Protein AF-F6HSE7-F1 (afdb_monomer_lite)

Foldseek 3Di:
DDDDDDDDDDDDDDDDDPDVVLVVLLVCLVVQLVVLLVQLPDPDPVSVLVSLVSLLVSLVSNQLSCLVVLVVLLVSLVVSLPDPPPPDLSNLLSSLSNLLSVLRRCFQVLAAPDPNVVSSVVSLVSLCVVVDPSSLVSNLSSLQSCVVRHVNNDDLQVLCVSLVVQCVDPDPVSNVSSVVSLVSSCVVPVVVSVVRCPVVVVVVVVVVVD

Sequence (210 aa):
MESPKGLSIEGSLVIGKCDPRGMALSTLVPATVSSISSLAKSAISSLKIWSLHGLLLTIEAAGLSYVSHVQATLGLAMDILLSEENVWIDLQQGVGRLINAIVAVLGPELAPGSIFFSRCKSVIAEISSWQETSTLLESVRFTQQLVLFAPQAVSVHSHVQTLLPTLSSRQPTLRHRAVSTIRHLIEKDPIRAAFFLGPVLDRITGRLDG

Secondary structure (DSSP, 8-state):
-------------------HHHHHHHHHHHHHHHHHHHHTTSS-HHHHHHHHHHHHHHHHHHGGGGGGGHHHHHHHHHHHHHSTTTT-HHHHHHHHHHHHHHHHHHGGG--TT-HHHHHHHHHHHHHHHT--HHHHHHHHHHHHHHHHH-GGG--HHHHHHHHHHHHT-S-HHHHHHHHHHHHHHHHH-HHHHHHHHHHHHHHHHTTT--

InterPro domains:
  IPR016024 Armadillo-type fold [SSF48371] (28-195)
  IPR044218 Protein SWEETIE [PTHR46975] (22-191)

Radius of gyration: 21.77 Å; chains: 1; bounding box: 83×32×64 Å

Structure (mmCIF, N/CA/C/O backbone):
data_AF-F6HSE7-F1
#
_entry.id   AF-F6HSE7-F1
#
loop_
_atom_site.group_PDB
_atom_site.id
_atom_site.type_symbol
_atom_site.label_atom_id
_atom_site.label_alt_id
_atom_site.label_comp_id
_atom_site.label_asym_id
_atom_site.label_entity_id
_atom_site.label_seq_id
_atom_site.pdbx_PDB_ins_code
_atom_site.Cartn_x
_atom_site.Cartn_y
_atom_site.Cartn_z
_atom_site.occupancy
_atom_site.B_iso_or_equiv
_atom_site.auth_seq_id
_atom_site.auth_comp_id
_atom_site.auth_asym_id
_atom_site.auth_atom_id
_atom_site.pdbx_PDB_model_num
ATOM 1 N N . MET A 1 1 ? -63.758 -13.220 -23.723 1.00 34.03 1 MET A N 1
ATOM 2 C CA . MET A 1 1 ? -63.029 -14.506 -23.742 1.00 34.03 1 MET A CA 1
ATOM 3 C C . MET A 1 1 ? -61.803 -14.269 -24.596 1.00 34.03 1 MET A C 1
ATOM 5 O O . MET A 1 1 ? -61.979 -13.840 -25.719 1.00 34.03 1 MET A O 1
ATOM 9 N N . GLU A 1 2 ? -60.567 -14.375 -24.142 1.00 33.03 2 GLU A N 1
ATOM 10 C CA . GLU A 1 2 ? -60.006 -14.960 -22.929 1.00 33.03 2 GLU A CA 1
ATOM 11 C C . GLU A 1 2 ? -58.576 -14.395 -22.829 1.00 33.03 2 GLU A C 1
ATOM 13 O O . GLU A 1 2 ? -57.873 -14.328 -23.836 1.00 33.03 2 GLU A O 1
ATOM 18 N N . SER A 1 3 ? -58.151 -13.948 -21.645 1.00 38.84 3 SER A N 1
ATOM 19 C CA . SER A 1 3 ? -56.719 -13.851 -21.333 1.00 38.84 3 SER A CA 1
ATOM 20 C C . SER A 1 3 ? -56.136 -15.262 -21.235 1.00 38.84 3 SER A C 1
ATOM 22 O O . SER A 1 3 ? -56.864 -16.191 -20.888 1.00 38.84 3 SER A O 1
ATOM 24 N N . PRO A 1 4 ? -54.810 -15.415 -21.365 1.00 43.81 4 PRO A N 1
ATOM 25 C CA . PRO A 1 4 ? -54.100 -15.750 -20.130 1.00 43.81 4 PRO A CA 1
ATOM 26 C C . PRO A 1 4 ? -52.703 -15.117 -19.974 1.00 43.81 4 PRO A C 1
ATOM 28 O O . PRO A 1 4 ? -51.910 -15.069 -20.903 1.00 43.81 4 PRO A O 1
ATOM 31 N N . LYS A 1 5 ? -52.450 -14.687 -18.725 1.00 32.28 5 LYS A N 1
ATOM 32 C CA . LYS A 1 5 ? -51.298 -15.001 -17.847 1.00 32.28 5 LYS A CA 1
ATOM 33 C C . LYS A 1 5 ? -49.904 -14.852 -18.492 1.00 32.28 5 LYS A C 1
ATOM 35 O O . LYS A 1 5 ? -49.513 -15.641 -19.332 1.00 32.28 5 LYS A O 1
ATOM 40 N N . GLY A 1 6 ? -49.079 -13.878 -18.116 1.00 36.47 6 GLY A N 1
ATOM 41 C CA . GLY A 1 6 ? -48.604 -13.678 -16.748 1.00 36.47 6 GLY A CA 1
ATOM 42 C C . GLY A 1 6 ? -47.556 -14.736 -16.393 1.00 36.47 6 GLY A C 1
ATOM 43 O O . GLY A 1 6 ? -47.910 -15.757 -15.815 1.00 36.47 6 GLY A O 1
ATOM 44 N N . LEU A 1 7 ? -46.284 -14.481 -16.720 1.00 30.73 7 LEU A N 1
ATOM 45 C CA . LEU A 1 7 ? -45.153 -15.124 -16.054 1.00 30.73 7 LEU A CA 1
ATOM 46 C C . LEU A 1 7 ? -43.988 -14.134 -15.953 1.00 30.73 7 LEU A C 1
ATOM 48 O O . LEU A 1 7 ? -43.284 -13.855 -16.919 1.00 30.73 7 LEU A O 1
ATOM 52 N N . SER A 1 8 ? -43.857 -13.573 -14.755 1.00 32.19 8 SER A N 1
ATOM 53 C CA . SER A 1 8 ? -42.665 -12.880 -14.289 1.00 32.19 8 SER A CA 1
ATOM 54 C C . SER A 1 8 ? -41.605 -13.931 -13.962 1.00 32.19 8 SER A C 1
ATOM 56 O O . SER A 1 8 ? -41.911 -14.903 -13.269 1.00 32.19 8 SER A O 1
ATOM 58 N N . ILE A 1 9 ? -40.379 -13.730 -14.436 1.00 40.03 9 ILE A N 1
ATOM 59 C CA . ILE A 1 9 ? -39.182 -14.385 -13.903 1.00 40.03 9 ILE A CA 1
ATOM 60 C C . ILE A 1 9 ? -38.097 -13.317 -13.757 1.00 40.03 9 ILE A C 1
ATOM 62 O O . ILE A 1 9 ? -37.510 -12.851 -14.729 1.00 40.03 9 ILE A O 1
ATOM 66 N N . GLU A 1 10 ? -37.906 -12.904 -12.505 1.00 36.53 10 GLU A N 1
ATOM 67 C CA . GLU A 1 10 ? -36.695 -12.286 -11.968 1.00 36.53 10 GLU A CA 1
ATOM 68 C C . GLU A 1 10 ? -35.472 -13.188 -12.201 1.00 36.53 10 GLU A C 1
ATOM 70 O O . GLU A 1 10 ? -35.589 -14.411 -12.122 1.00 36.53 10 GLU A O 1
ATOM 75 N N . GLY A 1 11 ? -34.284 -12.588 -12.360 1.00 30.05 11 GLY A N 1
ATOM 76 C CA . GLY A 1 11 ? -33.032 -13.267 -12.006 1.00 30.05 11 GLY A CA 1
ATOM 77 C C . GLY A 1 11 ? -31.817 -13.012 -12.902 1.00 30.05 11 GLY A C 1
ATOM 78 O O . GLY A 1 11 ? -31.575 -13.759 -13.838 1.00 30.05 11 GLY A O 1
ATOM 79 N N . SER A 1 12 ? -30.991 -12.056 -12.465 1.00 28.94 12 SER A N 1
ATOM 80 C CA . SER A 1 12 ? -29.517 -12.118 -12.433 1.00 28.94 12 SER A CA 1
ATOM 81 C C . SER A 1 12 ? -28.660 -12.027 -13.707 1.00 28.94 12 SER A C 1
ATOM 83 O O . SER A 1 12 ? -28.713 -12.876 -14.586 1.00 28.94 12 SER A O 1
ATOM 85 N N . LEU A 1 13 ? -27.675 -11.115 -13.592 1.00 32.78 13 LEU A N 1
ATOM 86 C CA . LEU A 1 13 ? -26.321 -11.161 -14.174 1.00 32.78 13 LEU A CA 1
ATOM 87 C C . LEU A 1 13 ? -26.295 -10.902 -15.698 1.00 32.78 13 LEU A C 1
ATOM 89 O O . LEU A 1 13 ? -27.033 -11.493 -16.464 1.00 32.78 13 LEU A O 1
ATOM 93 N N . VAL A 1 14 ? -25.497 -9.980 -16.235 1.00 36.34 14 VAL A N 1
ATOM 94 C CA . VAL A 1 14 ? -24.083 -10.211 -16.553 1.00 36.34 14 VAL A CA 1
ATOM 95 C C . VAL A 1 14 ? -23.518 -8.906 -17.166 1.00 36.34 14 VAL A C 1
ATOM 97 O O . VAL A 1 14 ? -23.985 -8.443 -18.199 1.00 36.34 14 VAL A O 1
ATOM 100 N N . ILE A 1 15 ? -22.472 -8.392 -16.509 1.00 40.66 15 ILE A N 1
ATOM 101 C CA . ILE A 1 15 ? -21.261 -7.743 -17.049 1.00 40.66 15 ILE A CA 1
ATOM 102 C C . ILE A 1 15 ? -21.355 -6.311 -17.595 1.00 40.66 15 ILE A C 1
ATOM 104 O O . ILE A 1 15 ? -22.112 -5.954 -18.493 1.00 40.66 15 ILE A O 1
ATOM 108 N N . GLY A 1 16 ? -20.473 -5.496 -17.012 1.00 39.41 16 GLY A N 1
ATOM 109 C CA . GLY A 1 16 ? -20.285 -4.090 -17.288 1.00 39.41 16 GLY A CA 1
ATOM 110 C C . GLY A 1 16 ? -20.001 -3.795 -18.753 1.00 39.41 16 GLY A C 1
ATOM 111 O O . GLY A 1 16 ? -19.329 -4.527 -19.476 1.00 39.41 16 GLY A O 1
ATOM 112 N N . LYS A 1 17 ? -20.525 -2.648 -19.157 1.00 40.12 17 LYS A N 1
ATOM 113 C CA . LYS A 1 17 ? -20.287 -2.008 -20.439 1.00 40.12 17 LYS A CA 1
ATOM 114 C C . LYS A 1 17 ? -18.790 -1.684 -20.536 1.00 40.12 17 LYS A C 1
ATOM 116 O O . LYS A 1 17 ? -18.348 -0.658 -20.028 1.00 40.12 17 LYS A O 1
ATOM 121 N N . CYS A 1 18 ? -17.999 -2.583 -21.126 1.00 48.34 18 CYS A N 1
ATOM 122 C CA . CYS A 1 18 ? -16.620 -2.295 -21.511 1.00 48.34 18 CYS A CA 1
ATOM 123 C C . CYS A 1 18 ? -16.648 -1.192 -22.571 1.00 48.34 18 CYS A C 1
ATOM 125 O O . CYS A 1 18 ? -16.961 -1.433 -23.735 1.00 48.34 18 CYS A O 1
ATOM 127 N N . ASP A 1 19 ? -16.348 0.028 -22.143 1.00 46.53 19 ASP A N 1
ATOM 128 C CA . ASP A 1 19 ? -16.065 1.149 -23.028 1.00 46.53 19 ASP A CA 1
ATOM 129 C C . ASP A 1 19 ? -14.858 0.765 -23.921 1.00 46.53 19 ASP A C 1
ATOM 131 O O . ASP A 1 19 ? -13.838 0.317 -23.381 1.00 46.53 19 ASP A O 1
ATOM 135 N N . PRO A 1 20 ? -14.914 0.896 -25.263 1.00 49.47 20 PRO A N 1
ATOM 136 C CA . PRO A 1 20 ? -13.808 0.535 -26.162 1.00 49.47 20 PRO A CA 1
ATOM 137 C C . PRO A 1 20 ? -12.473 1.208 -25.802 1.00 49.47 20 PRO A C 1
ATOM 139 O O . PRO A 1 20 ? -11.400 0.658 -26.055 1.00 49.47 20 PRO A O 1
ATOM 142 N N . ARG A 1 21 ? -12.526 2.369 -25.134 1.00 47.31 21 ARG A N 1
ATOM 143 C CA . ARG A 1 21 ? -11.353 3.055 -24.569 1.00 47.31 21 ARG A CA 1
ATOM 144 C C . ARG A 1 21 ? -10.678 2.287 -23.429 1.00 47.31 21 ARG A C 1
ATOM 146 O O . ARG A 1 21 ? -9.456 2.335 -23.329 1.00 47.31 21 ARG A O 1
ATOM 153 N N . GLY A 1 22 ? -11.436 1.572 -22.597 1.00 50.75 22 GLY A N 1
ATOM 154 C CA . GLY A 1 22 ? -10.897 0.756 -21.502 1.00 50.75 22 GLY A CA 1
ATOM 155 C C . GLY A 1 22 ? -10.148 -0.482 -22.002 1.00 50.75 22 GLY A C 1
ATOM 156 O O . GLY A 1 22 ? -9.107 -0.833 -21.455 1.00 50.75 22 GLY A O 1
ATOM 157 N N . MET A 1 23 ? -10.628 -1.082 -23.097 1.00 54.38 23 MET A N 1
ATOM 158 C CA . MET A 1 23 ? -9.962 -2.202 -23.780 1.00 54.38 23 MET A CA 1
ATOM 159 C C . MET A 1 23 ? -8.673 -1.765 -24.492 1.00 54.38 23 MET A C 1
ATOM 161 O O . MET A 1 23 ? -7.692 -2.497 -24.495 1.00 54.38 23 MET A O 1
ATOM 165 N N . ALA A 1 24 ? -8.644 -0.565 -25.083 1.00 53.41 24 ALA A N 1
ATOM 166 C CA . ALA A 1 24 ? -7.433 -0.043 -25.716 1.00 53.41 24 ALA A CA 1
ATOM 167 C C . ALA A 1 24 ? -6.361 0.334 -24.676 1.00 53.41 24 ALA A C 1
ATOM 169 O O . ALA A 1 24 ? -5.187 0.016 -24.855 1.00 53.41 24 ALA A O 1
ATOM 170 N N . LEU A 1 25 ? -6.756 0.955 -23.558 1.00 54.75 25 LEU A N 1
ATOM 171 C CA . LEU A 1 25 ? -5.826 1.346 -22.493 1.00 54.75 25 LEU A CA 1
ATOM 172 C C . LEU A 1 25 ? -5.244 0.143 -21.741 1.00 54.75 25 LEU A C 1
ATOM 174 O O . LEU A 1 25 ? -4.069 0.184 -21.384 1.00 54.75 25 LEU A O 1
ATOM 178 N N . SER A 1 26 ? -6.005 -0.942 -21.556 1.00 64.12 26 SER A N 1
ATOM 179 C CA . SER A 1 26 ? -5.502 -2.154 -20.891 1.00 64.12 26 SER A CA 1
ATOM 180 C C . SER A 1 26 ? -4.343 -2.811 -21.651 1.00 64.12 26 SER A C 1
ATOM 182 O O . SER A 1 26 ? -3.430 -3.335 -21.017 1.00 64.12 26 SER A O 1
ATOM 184 N N . THR A 1 27 ? -4.305 -2.710 -22.988 1.00 74.81 27 THR A N 1
ATOM 185 C CA . THR A 1 27 ? -3.179 -3.226 -23.795 1.00 74.81 27 THR A CA 1
ATOM 186 C C . THR A 1 27 ? -1.866 -2.478 -23.566 1.00 74.81 27 THR A C 1
ATOM 188 O O . THR A 1 27 ? -0.795 -3.053 -23.757 1.00 74.81 27 THR A O 1
ATOM 191 N N . LEU A 1 28 ? -1.928 -1.219 -23.120 1.00 82.50 28 LEU A N 1
ATOM 192 C CA . LEU A 1 28 ? -0.744 -0.409 -22.836 1.00 82.50 28 LEU A CA 1
ATOM 193 C C . LEU A 1 28 ? -0.217 -0.631 -21.410 1.00 82.50 28 LEU A C 1
ATOM 195 O O . LEU A 1 28 ? 0.973 -0.431 -21.165 1.00 82.50 28 LEU A O 1
ATOM 199 N N . VAL A 1 29 ? -1.070 -1.101 -20.490 1.00 86.69 29 VAL A N 1
ATOM 200 C CA . VAL A 1 29 ? -0.723 -1.311 -19.073 1.00 86.69 29 VAL A CA 1
ATOM 201 C C . VAL A 1 29 ? 0.559 -2.137 -18.902 1.00 86.69 29 VAL A C 1
ATOM 203 O O . VAL A 1 29 ? 1.437 -1.661 -18.184 1.00 86.69 29 VAL A O 1
ATOM 206 N N . PRO A 1 30 ? 0.772 -3.287 -19.576 1.00 89.31 30 PRO A N 1
ATOM 207 C CA . PRO A 1 30 ? 2.001 -4.062 -19.402 1.00 89.31 30 PRO A CA 1
ATOM 208 C C . PRO A 1 30 ? 3.272 -3.292 -19.774 1.00 89.31 30 PRO A C 1
ATOM 210 O O . PRO A 1 30 ? 4.263 -3.344 -19.043 1.00 89.31 30 PRO A O 1
ATOM 213 N N . ALA A 1 31 ? 3.243 -2.553 -20.888 1.00 88.75 31 ALA A N 1
ATOM 214 C CA . ALA A 1 31 ? 4.384 -1.766 -21.347 1.00 88.75 31 ALA A CA 1
ATOM 215 C C . ALA A 1 31 ? 4.662 -0.597 -20.393 1.00 88.75 31 ALA A C 1
ATOM 217 O O . ALA A 1 31 ? 5.799 -0.413 -19.957 1.00 88.75 31 ALA A O 1
ATOM 218 N N . THR A 1 32 ? 3.618 0.139 -19.998 1.00 91.25 32 THR A N 1
ATOM 219 C CA . THR A 1 32 ? 3.722 1.241 -19.034 1.00 91.25 32 THR A CA 1
ATOM 220 C C . THR A 1 32 ? 4.253 0.761 -17.687 1.00 91.25 32 THR A C 1
ATOM 222 O O . THR A 1 32 ? 5.197 1.349 -17.162 1.00 91.25 32 THR A O 1
ATOM 225 N N . VAL A 1 33 ? 3.709 -0.333 -17.146 1.00 93.25 33 VAL A N 1
ATOM 226 C CA . VAL A 1 33 ? 4.174 -0.917 -15.881 1.00 93.25 33 VAL A CA 1
ATOM 227 C C . VAL A 1 33 ? 5.639 -1.318 -15.991 1.00 93.25 33 VAL A C 1
ATOM 229 O O . VAL A 1 33 ? 6.430 -0.912 -15.147 1.00 93.25 33 VAL A O 1
ATOM 232 N N . SER A 1 34 ? 6.032 -2.032 -17.048 1.00 93.12 34 SER A N 1
ATOM 233 C CA . SER A 1 34 ? 7.424 -2.454 -17.238 1.00 93.12 34 SER A CA 1
ATOM 234 C C . SER A 1 34 ? 8.393 -1.268 -17.285 1.00 93.12 34 SER A C 1
ATOM 236 O O . SER A 1 34 ? 9.411 -1.271 -16.589 1.00 93.12 34 SER A O 1
ATOM 238 N N . SER A 1 35 ? 8.085 -0.237 -18.078 1.00 92.88 35 SER A N 1
ATOM 239 C CA . SER A 1 35 ? 8.941 0.945 -18.203 1.00 92.88 35 SER A CA 1
ATOM 240 C C . SER A 1 35 ? 9.048 1.714 -16.887 1.00 92.88 35 SER A C 1
ATOM 242 O O . SER A 1 35 ? 10.158 2.023 -16.452 1.00 92.88 35 SER A O 1
ATOM 244 N N . ILE A 1 36 ? 7.926 1.984 -16.213 1.00 94.50 36 ILE A N 1
ATOM 245 C CA . ILE A 1 36 ? 7.945 2.756 -14.964 1.00 94.50 36 ILE A CA 1
ATOM 246 C C . ILE A 1 36 ? 8.577 1.945 -13.821 1.00 94.50 36 ILE A C 1
ATOM 248 O O . ILE A 1 36 ? 9.365 2.491 -13.050 1.00 94.50 36 ILE A O 1
ATOM 252 N N . SER A 1 37 ? 8.329 0.634 -13.733 1.00 94.25 37 SER A N 1
ATOM 253 C CA . SER A 1 37 ? 9.003 -0.237 -12.759 1.00 94.25 37 SER A CA 1
ATOM 254 C C . SER A 1 37 ? 10.518 -0.286 -12.970 1.00 94.25 37 SER A C 1
ATOM 256 O O . SER A 1 37 ? 11.257 -0.372 -11.993 1.00 94.25 37 SER A O 1
ATOM 258 N N . SER A 1 38 ? 11.001 -0.194 -14.213 1.00 94.50 38 SER A N 1
ATOM 259 C CA . SER A 1 38 ? 12.438 -0.067 -14.481 1.00 94.50 38 SER A CA 1
ATOM 260 C C . SER A 1 38 ? 12.998 1.261 -13.967 1.00 94.50 38 SER A C 1
ATOM 262 O O . SER A 1 38 ? 14.070 1.278 -13.366 1.00 94.50 38 SER A O 1
ATOM 264 N N . LEU A 1 39 ? 12.280 2.371 -14.167 1.00 93.00 39 LEU A N 1
ATOM 265 C CA . LEU A 1 39 ? 12.694 3.689 -13.669 1.00 93.00 39 LEU A CA 1
ATOM 266 C C . LEU A 1 39 ? 12.696 3.747 -12.133 1.00 93.00 39 LEU A C 1
ATOM 268 O O . LEU A 1 39 ? 13.587 4.357 -11.541 1.00 93.00 39 LEU A O 1
ATOM 272 N N . ALA A 1 40 ? 11.769 3.040 -11.483 1.00 92.12 40 ALA A N 1
ATOM 273 C CA . ALA A 1 40 ? 11.691 2.937 -10.026 1.00 92.12 40 ALA A CA 1
ATOM 274 C C . ALA A 1 40 ? 12.900 2.225 -9.382 1.00 92.12 40 ALA A C 1
ATOM 276 O O . ALA A 1 40 ? 13.116 2.365 -8.181 1.00 92.12 40 ALA A O 1
ATOM 277 N N . LYS A 1 41 ? 13.706 1.497 -10.169 1.00 91.81 41 LYS A N 1
ATOM 278 C CA . LYS A 1 41 ? 14.955 0.850 -9.725 1.00 91.81 41 LYS A CA 1
ATOM 279 C C . LYS A 1 41 ? 16.200 1.732 -9.890 1.00 91.81 41 LYS A C 1
ATOM 281 O O . LYS A 1 41 ? 17.295 1.299 -9.549 1.00 91.81 41 LYS A O 1
ATOM 286 N N . SER A 1 42 ? 16.062 2.945 -10.428 1.00 90.44 42 SER A N 1
ATOM 287 C CA . SER A 1 42 ? 17.182 3.881 -10.603 1.00 90.44 42 SER A CA 1
ATOM 288 C C . SER A 1 42 ? 17.752 4.339 -9.262 1.00 90.44 42 SER A C 1
ATOM 290 O O . SER A 1 42 ? 16.973 4.626 -8.372 1.00 90.44 42 SER A O 1
ATOM 292 N N . ALA A 1 43 ? 19.069 4.531 -9.133 1.00 86.88 43 ALA A N 1
ATOM 293 C CA . ALA A 1 43 ? 19.705 5.108 -7.934 1.00 86.88 43 ALA A CA 1
ATOM 294 C C . ALA A 1 43 ? 19.346 6.593 -7.680 1.00 86.88 43 ALA A C 1
ATOM 296 O O . ALA A 1 43 ? 19.701 7.177 -6.662 1.00 86.88 43 ALA A O 1
ATOM 297 N N . ILE A 1 44 ? 18.644 7.247 -8.612 1.00 88.31 44 ILE A N 1
ATOM 298 C CA . ILE A 1 44 ? 18.244 8.651 -8.472 1.00 88.31 44 ILE A CA 1
ATOM 299 C C . ILE A 1 44 ? 16.923 8.724 -7.695 1.00 88.31 44 ILE A C 1
ATOM 301 O O . ILE A 1 44 ? 15.859 8.455 -8.259 1.00 88.31 44 ILE A O 1
ATOM 305 N N . SER A 1 45 ? 16.966 9.161 -6.432 1.00 85.00 45 SER A N 1
ATOM 306 C CA . SER A 1 45 ? 15.791 9.241 -5.542 1.00 85.00 45 SER A CA 1
ATOM 307 C C . SER A 1 45 ? 14.597 9.973 -6.161 1.00 85.00 45 SER A C 1
ATOM 309 O O . SER A 1 45 ? 13.476 9.470 -6.120 1.00 85.00 45 SER A O 1
ATOM 311 N N . SER A 1 46 ? 14.822 11.124 -6.803 1.00 87.50 46 SER A N 1
ATOM 312 C CA . SER A 1 46 ? 13.753 11.884 -7.466 1.00 87.50 46 SER A CA 1
ATOM 313 C C . SER A 1 46 ? 13.071 11.072 -8.569 1.00 87.50 46 SER A C 1
ATOM 315 O O . SER A 1 46 ? 11.850 11.109 -8.699 1.00 87.50 46 SER A O 1
ATOM 317 N N . LEU A 1 47 ? 13.843 10.299 -9.341 1.00 90.50 47 LEU A N 1
ATOM 318 C CA . LEU A 1 47 ? 13.297 9.444 -10.390 1.00 90.50 47 LEU A CA 1
ATOM 319 C C . LEU A 1 47 ? 12.507 8.279 -9.790 1.00 90.50 47 LEU A C 1
ATOM 321 O O . LEU A 1 47 ? 11.426 7.980 -10.298 1.00 90.50 47 LEU A O 1
ATOM 325 N N . LYS A 1 48 ? 12.975 7.681 -8.683 1.00 90.38 48 LYS A N 1
ATOM 326 C CA . LYS A 1 48 ? 12.195 6.670 -7.949 1.00 90.38 48 LYS A CA 1
ATOM 327 C C . LYS A 1 48 ? 10.843 7.235 -7.511 1.00 90.38 48 LYS A C 1
ATOM 329 O O . LYS A 1 48 ? 9.818 6.635 -7.816 1.00 90.38 48 LYS A O 1
ATOM 334 N N . ILE A 1 49 ? 10.823 8.408 -6.871 1.00 90.69 49 ILE A N 1
ATOM 335 C CA . ILE A 1 49 ? 9.597 9.048 -6.360 1.00 90.69 49 ILE A CA 1
ATOM 336 C C . ILE A 1 49 ? 8.587 9.304 -7.488 1.00 90.69 49 ILE A C 1
ATOM 338 O O . ILE A 1 49 ? 7.427 8.899 -7.382 1.00 90.69 49 ILE A O 1
ATOM 342 N N . TRP A 1 50 ? 9.019 9.913 -8.596 1.00 92.62 50 TRP A N 1
ATOM 343 C CA . TRP A 1 50 ? 8.135 10.157 -9.743 1.00 92.62 50 TRP A CA 1
ATOM 344 C C . TRP A 1 50 ? 7.677 8.863 -10.420 1.00 92.62 50 TRP A C 1
ATOM 346 O O . TRP A 1 50 ? 6.539 8.784 -10.879 1.00 92.62 50 TRP A O 1
ATOM 356 N N . SER A 1 51 ? 8.515 7.826 -10.428 1.00 94.44 51 SER A N 1
ATOM 357 C CA . SER A 1 51 ? 8.142 6.509 -10.953 1.00 94.44 51 SER A CA 1
ATOM 358 C C . SER A 1 51 ? 7.093 5.824 -10.076 1.00 94.44 51 SER A C 1
ATOM 360 O O . SER A 1 51 ? 6.117 5.290 -10.598 1.00 94.44 51 SER A O 1
ATOM 362 N N . LEU A 1 52 ? 7.222 5.891 -8.747 1.00 94.25 52 LEU A N 1
ATOM 363 C CA . LEU A 1 52 ? 6.183 5.407 -7.831 1.00 94.25 52 LEU A CA 1
ATOM 364 C C . LEU A 1 52 ? 4.865 6.156 -8.047 1.00 94.25 52 LEU A C 1
ATOM 366 O O . LEU A 1 52 ? 3.804 5.535 -8.078 1.00 94.25 52 LEU A O 1
ATOM 370 N N . HIS A 1 53 ? 4.922 7.472 -8.259 1.00 93.38 53 HIS A N 1
ATOM 371 C CA . HIS A 1 53 ? 3.729 8.253 -8.575 1.00 93.38 53 HIS A CA 1
ATOM 372 C C . HIS A 1 53 ? 3.102 7.848 -9.921 1.00 93.38 53 HIS A C 1
ATOM 374 O O . HIS A 1 53 ? 1.889 7.668 -10.005 1.00 93.38 53 HIS A O 1
ATOM 380 N N . GLY A 1 54 ? 3.910 7.625 -10.960 1.00 93.69 54 GLY A N 1
ATOM 381 C CA . GLY A 1 54 ? 3.429 7.125 -12.250 1.00 93.69 54 GLY A CA 1
ATOM 382 C C . GLY A 1 54 ? 2.788 5.735 -12.150 1.00 93.69 54 GLY A C 1
ATOM 383 O O . GLY A 1 54 ? 1.734 5.495 -12.743 1.00 93.69 54 GLY A O 1
ATOM 384 N N . LEU A 1 55 ? 3.372 4.830 -11.355 1.00 95.00 55 LEU A N 1
ATOM 385 C CA . LEU A 1 55 ? 2.782 3.517 -11.073 1.00 95.00 55 LEU A CA 1
ATOM 386 C C . LEU A 1 55 ? 1.446 3.644 -10.340 1.00 95.00 55 LEU A C 1
ATOM 388 O O . LEU A 1 55 ? 0.512 2.931 -10.694 1.00 95.00 55 LEU A O 1
ATOM 392 N N . LEU A 1 56 ? 1.327 4.567 -9.381 1.00 94.75 56 LEU A N 1
ATOM 393 C CA . LEU A 1 56 ? 0.079 4.819 -8.657 1.00 94.75 56 LEU A CA 1
ATOM 394 C C . LEU A 1 56 ? -1.045 5.209 -9.619 1.00 94.75 56 LEU A C 1
ATOM 396 O O . LEU A 1 56 ? -2.085 4.555 -9.640 1.00 94.75 56 LEU A O 1
ATOM 400 N N . LEU A 1 57 ? -0.796 6.205 -10.472 1.00 91.69 57 LEU A N 1
ATOM 401 C CA . LEU A 1 57 ? -1.763 6.644 -11.480 1.00 91.69 57 LEU A CA 1
ATOM 402 C C . LEU A 1 57 ? -2.116 5.517 -12.460 1.00 91.69 57 LEU A C 1
ATOM 404 O O . LEU A 1 57 ? -3.260 5.402 -12.891 1.00 91.69 57 LEU A O 1
ATOM 408 N N . THR A 1 58 ? -1.147 4.658 -12.788 1.00 93.12 58 THR A N 1
ATOM 409 C CA . THR A 1 58 ? -1.377 3.496 -13.658 1.00 93.12 58 THR A CA 1
ATOM 410 C C . THR A 1 58 ? -2.302 2.473 -12.993 1.00 93.12 58 THR A C 1
ATOM 412 O O . THR A 1 58 ? -3.208 1.972 -13.653 1.00 93.12 58 THR A O 1
ATOM 415 N N . ILE A 1 59 ? -2.115 2.179 -11.701 1.00 93.12 59 ILE A N 1
ATOM 416 C CA . ILE A 1 59 ? -2.988 1.271 -10.935 1.00 93.12 59 ILE A CA 1
ATOM 417 C C . ILE A 1 59 ? -4.413 1.828 -10.883 1.00 93.12 59 ILE A C 1
ATOM 419 O O . ILE A 1 59 ? -5.366 1.113 -11.195 1.00 93.12 59 ILE A O 1
ATOM 423 N N . GLU A 1 60 ? -4.553 3.109 -10.532 1.00 87.56 60 GLU A N 1
ATOM 424 C CA . GLU A 1 60 ? -5.851 3.783 -10.419 1.00 87.56 60 GLU A CA 1
ATOM 425 C C . GLU A 1 60 ? -6.592 3.839 -11.763 1.00 87.56 60 GLU A C 1
ATOM 427 O O . GLU A 1 60 ? -7.803 3.627 -11.806 1.00 87.56 60 GLU A O 1
ATOM 432 N N . ALA A 1 61 ? -5.874 4.065 -12.868 1.00 88.12 61 ALA A N 1
ATOM 433 C CA . ALA A 1 61 ? -6.461 4.102 -14.206 1.00 88.12 61 ALA A CA 1
ATOM 434 C C . ALA A 1 61 ? -6.805 2.708 -14.761 1.00 88.12 61 ALA A C 1
ATOM 436 O O . ALA A 1 61 ? -7.810 2.553 -15.456 1.00 88.12 61 ALA A O 1
ATOM 437 N N . ALA A 1 62 ? -5.978 1.695 -14.487 1.00 88.12 62 ALA A N 1
ATOM 438 C CA . ALA A 1 62 ? -6.162 0.342 -15.012 1.00 88.12 62 ALA A CA 1
ATOM 439 C C . ALA A 1 62 ? -7.235 -0.459 -14.255 1.00 88.12 62 ALA A C 1
ATOM 441 O O . ALA A 1 62 ? -7.853 -1.364 -14.833 1.00 88.12 62 ALA A O 1
ATOM 442 N N . GLY A 1 63 ? -7.450 -0.154 -12.970 1.00 88.19 63 GLY A N 1
ATOM 443 C CA . GLY A 1 63 ? -8.398 -0.868 -12.117 1.00 88.19 63 GLY A CA 1
ATOM 444 C C . GLY A 1 63 ? -8.124 -2.376 -12.107 1.00 88.19 63 GLY A C 1
ATOM 445 O O . GLY A 1 63 ? -6.981 -2.814 -11.984 1.00 88.19 63 GLY A O 1
ATOM 446 N N . LEU A 1 64 ? -9.167 -3.186 -12.313 1.00 87.81 64 LEU A N 1
ATOM 447 C CA . LEU A 1 64 ? -9.069 -4.655 -12.351 1.00 87.81 64 LEU A CA 1
ATOM 448 C C . LEU A 1 64 ? -8.125 -5.193 -13.443 1.00 87.81 64 LEU A C 1
ATOM 450 O O . LEU A 1 64 ? -7.596 -6.293 -13.299 1.00 87.81 64 LEU A O 1
ATOM 454 N N . SER A 1 65 ? -7.842 -4.421 -14.499 1.00 88.88 65 SER A N 1
ATOM 455 C CA . SER A 1 65 ? -6.868 -4.827 -15.528 1.00 88.88 65 SER A CA 1
ATOM 456 C C . SER A 1 65 ? -5.429 -4.867 -14.993 1.00 88.88 65 SER A C 1
ATOM 458 O O . SER A 1 65 ? -4.549 -5.420 -15.645 1.00 88.88 65 SER A O 1
ATOM 460 N N . TYR A 1 66 ? -5.175 -4.301 -13.808 1.00 92.31 66 TYR A N 1
ATOM 461 C CA . TYR A 1 66 ? -3.863 -4.311 -13.164 1.00 92.31 66 TYR A CA 1
ATOM 462 C C . TYR A 1 66 ? -3.571 -5.607 -12.386 1.00 92.31 66 TYR A C 1
ATOM 464 O O . TYR A 1 66 ? -2.429 -5.839 -11.996 1.00 92.31 66 TYR A O 1
ATOM 472 N N . VAL A 1 67 ? -4.566 -6.472 -12.146 1.00 91.75 67 VAL A N 1
ATOM 473 C CA . VAL A 1 67 ? -4.440 -7.636 -11.241 1.00 91.75 67 VAL A CA 1
ATOM 474 C C . VAL A 1 67 ? -3.258 -8.550 -11.601 1.00 91.75 67 VAL A C 1
ATOM 476 O O . VAL A 1 67 ? -2.527 -8.983 -10.710 1.00 91.75 67 VAL A O 1
ATOM 479 N N . SER A 1 68 ? -2.993 -8.774 -12.891 1.00 92.25 68 SER A N 1
ATOM 480 C CA . SER A 1 68 ? -1.856 -9.578 -13.376 1.00 92.25 68 SER A CA 1
ATOM 481 C C . SER A 1 68 ? -0.479 -8.995 -13.019 1.00 92.25 68 SER A C 1
ATOM 483 O O . SER A 1 68 ? 0.508 -9.729 -12.975 1.00 92.25 68 SER A O 1
ATOM 485 N N . HIS A 1 69 ? -0.400 -7.695 -12.734 1.00 94.06 69 HIS A N 1
ATOM 486 C CA . HIS A 1 69 ? 0.834 -6.973 -12.421 1.00 94.06 69 HIS A CA 1
ATOM 487 C C . HIS A 1 69 ? 1.074 -6.801 -10.916 1.00 94.06 69 HIS A C 1
ATOM 489 O O . HIS A 1 69 ? 2.195 -6.498 -10.506 1.00 94.06 69 HIS A O 1
ATOM 495 N N . VAL A 1 70 ? 0.062 -7.043 -10.077 1.00 94.44 70 VAL A N 1
ATOM 496 C CA . VAL A 1 70 ? 0.123 -6.802 -8.626 1.00 94.44 70 VAL A CA 1
ATOM 497 C C . VAL A 1 70 ? 1.304 -7.511 -7.965 1.00 94.44 70 VAL A C 1
ATOM 499 O O . VAL A 1 70 ? 2.035 -6.894 -7.194 1.00 94.44 70 VAL A O 1
ATOM 502 N N . GLN A 1 71 ? 1.529 -8.788 -8.283 1.00 93.50 71 GLN A N 1
ATOM 503 C CA . GLN A 1 71 ? 2.619 -9.562 -7.680 1.00 93.50 71 GLN A CA 1
ATOM 504 C C . GLN A 1 71 ? 3.993 -8.930 -7.956 1.00 93.50 71 GLN A C 1
ATOM 506 O O . GLN A 1 71 ? 4.832 -8.859 -7.056 1.00 93.50 71 GLN A O 1
ATOM 511 N N . ALA A 1 72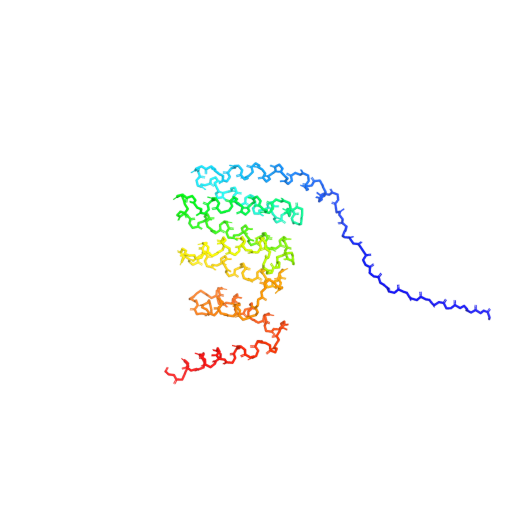 ? 4.215 -8.453 -9.184 1.00 93.81 72 ALA A N 1
ATOM 512 C CA . ALA A 1 72 ? 5.465 -7.808 -9.576 1.00 93.81 72 ALA A CA 1
ATOM 513 C C . ALA A 1 72 ? 5.640 -6.460 -8.863 1.00 93.81 72 ALA A C 1
ATOM 515 O O . ALA A 1 72 ? 6.720 -6.173 -8.346 1.00 93.81 72 ALA A O 1
ATOM 516 N N . THR A 1 73 ? 4.570 -5.669 -8.764 1.00 95.38 73 THR A N 1
ATOM 517 C CA . THR A 1 73 ? 4.588 -4.371 -8.076 1.00 95.38 73 THR A CA 1
ATOM 518 C C . THR A 1 73 ? 4.813 -4.516 -6.569 1.00 95.38 73 THR A C 1
ATOM 520 O O . THR A 1 73 ? 5.541 -3.717 -5.988 1.00 95.38 73 THR A O 1
ATOM 523 N N . LEU A 1 74 ? 4.270 -5.560 -5.932 1.00 94.06 74 LEU A N 1
ATOM 524 C CA . LEU A 1 74 ? 4.557 -5.880 -4.526 1.00 94.06 74 LEU A CA 1
ATOM 525 C C . LEU A 1 74 ? 6.019 -6.290 -4.307 1.00 94.06 74 LEU A C 1
ATOM 527 O O . LEU A 1 74 ? 6.605 -5.926 -3.291 1.00 94.06 74 LEU A O 1
ATOM 531 N N . GLY A 1 75 ? 6.608 -7.033 -5.250 1.00 94.38 75 GLY A N 1
ATOM 532 C CA . GLY A 1 75 ? 8.039 -7.348 -5.234 1.00 94.38 75 GLY A CA 1
ATOM 533 C C . GLY A 1 75 ? 8.891 -6.084 -5.321 1.00 94.38 75 GLY A C 1
ATOM 534 O O . GLY A 1 75 ? 9.707 -5.839 -4.442 1.00 94.38 75 GLY A O 1
ATOM 535 N N . LEU A 1 76 ? 8.609 -5.227 -6.308 1.00 94.62 76 LEU A N 1
ATOM 536 C CA . LEU A 1 76 ? 9.271 -3.930 -6.474 1.00 94.62 76 LEU A CA 1
ATOM 537 C C . LEU A 1 76 ? 9.158 -3.059 -5.212 1.00 94.62 76 LEU A C 1
ATOM 539 O O . LEU A 1 76 ? 10.140 -2.457 -4.801 1.00 94.62 76 LEU A O 1
ATOM 543 N N . ALA A 1 77 ? 7.975 -2.984 -4.600 1.00 93.75 77 ALA A N 1
ATOM 544 C CA . ALA A 1 77 ? 7.753 -2.225 -3.372 1.00 93.75 77 ALA A CA 1
ATOM 545 C C . ALA A 1 77 ? 8.663 -2.697 -2.228 1.00 93.75 77 ALA A C 1
ATOM 547 O O . ALA A 1 77 ? 9.245 -1.868 -1.531 1.00 93.75 77 ALA A O 1
ATOM 548 N N . MET A 1 78 ? 8.806 -4.014 -2.058 1.00 91.56 78 MET A N 1
ATOM 549 C CA . MET A 1 78 ? 9.687 -4.584 -1.041 1.00 91.56 78 MET A CA 1
ATOM 550 C C . MET A 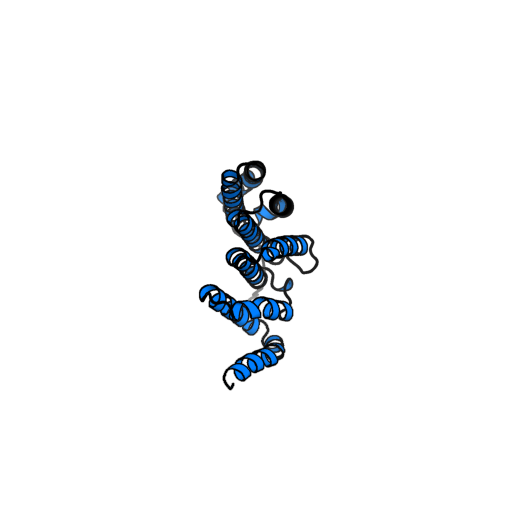1 78 ? 11.165 -4.363 -1.378 1.00 91.56 78 MET A C 1
ATOM 552 O O . MET A 1 78 ? 11.920 -3.947 -0.506 1.00 91.56 78 MET A O 1
ATOM 556 N N . ASP A 1 79 ? 11.570 -4.578 -2.635 1.00 91.81 79 ASP A N 1
ATOM 557 C CA . ASP A 1 79 ? 12.940 -4.317 -3.100 1.00 91.81 79 ASP A CA 1
ATOM 558 C C . ASP A 1 79 ? 13.328 -2.859 -2.860 1.00 91.81 79 ASP A C 1
ATOM 560 O O . ASP A 1 79 ? 14.432 -2.571 -2.397 1.00 91.81 79 ASP A O 1
ATOM 564 N N . ILE A 1 80 ? 12.393 -1.944 -3.149 1.00 90.56 80 ILE A N 1
ATOM 565 C CA . ILE A 1 80 ? 12.558 -0.532 -2.851 1.00 90.56 80 ILE A CA 1
ATOM 566 C C . ILE A 1 80 ? 12.768 -0.391 -1.361 1.00 90.56 80 ILE A C 1
ATOM 568 O O . ILE A 1 80 ? 13.865 0.020 -1.061 1.00 90.56 80 ILE A O 1
ATOM 572 N N . LEU A 1 81 ? 11.855 -0.818 -0.472 1.00 88.06 81 LEU A N 1
ATOM 573 C CA . LEU A 1 81 ? 11.955 -0.681 1.000 1.00 88.06 81 LEU A CA 1
ATOM 574 C C . LEU A 1 81 ? 13.143 -1.380 1.684 1.00 88.06 81 LEU A C 1
ATOM 576 O O . LEU A 1 81 ? 13.503 -0.992 2.797 1.00 88.06 81 LEU A O 1
ATOM 580 N N . LEU A 1 82 ? 13.782 -2.349 1.034 1.00 87.25 82 LEU A N 1
ATOM 581 C CA . LEU A 1 82 ? 14.985 -3.013 1.551 1.00 87.25 82 LEU A CA 1
ATOM 582 C C . LEU A 1 82 ? 16.299 -2.408 1.035 1.00 87.25 82 LEU A C 1
ATOM 584 O O . LEU A 1 82 ? 17.367 -2.756 1.531 1.00 87.25 82 LEU A O 1
ATOM 588 N N . SER A 1 83 ? 16.246 -1.503 0.056 1.00 85.69 83 SER A N 1
ATOM 589 C CA . SER A 1 83 ? 17.411 -0.735 -0.400 1.00 85.69 83 SER A CA 1
ATOM 590 C C . SER A 1 83 ? 18.041 0.133 0.712 1.00 85.69 83 SER A C 1
ATOM 592 O O . SER A 1 83 ? 17.368 0.734 1.541 1.00 85.69 83 SER A O 1
ATOM 594 N N . GLU A 1 84 ? 19.364 0.284 0.716 1.00 68.31 84 GLU A N 1
ATOM 595 C CA . GLU A 1 84 ? 20.060 1.150 1.688 1.00 68.31 84 GLU A CA 1
ATOM 596 C C . GLU A 1 84 ? 19.662 2.640 1.568 1.00 68.31 84 GLU A C 1
ATOM 598 O O . GLU A 1 84 ? 19.837 3.423 2.499 1.00 68.31 84 GLU A O 1
ATOM 603 N N . GLU A 1 85 ? 19.058 3.039 0.445 1.00 64.06 85 GLU A N 1
ATOM 604 C CA . GLU A 1 85 ? 18.661 4.420 0.152 1.00 64.06 85 GLU A CA 1
ATOM 605 C C . GLU A 1 85 ? 17.288 4.823 0.734 1.00 64.06 85 GLU A C 1
ATOM 607 O O . GLU A 1 85 ? 16.823 5.930 0.473 1.00 64.06 85 GLU A O 1
ATOM 612 N N . ASN A 1 86 ? 16.606 3.987 1.525 1.00 61.09 86 ASN A N 1
ATOM 613 C CA . ASN A 1 86 ? 15.201 4.221 1.930 1.00 61.09 86 ASN A CA 1
ATOM 614 C C . ASN A 1 86 ? 14.961 5.165 3.096 1.00 61.09 86 ASN A C 1
ATOM 616 O O . ASN A 1 86 ? 13.897 5.144 3.715 1.00 61.09 86 ASN A O 1
ATOM 620 N N . VAL A 1 87 ? 15.923 6.028 3.378 1.00 65.62 87 VAL A N 1
ATOM 621 C CA . VAL A 1 87 ? 15.803 7.024 4.445 1.00 65.62 87 VAL A CA 1
ATOM 622 C C . VAL A 1 87 ? 14.797 8.132 4.066 1.00 65.62 87 VAL A C 1
ATOM 624 O O . VAL A 1 87 ? 14.369 8.914 4.910 1.00 65.62 87 VAL A O 1
ATOM 627 N N . TRP A 1 88 ? 14.360 8.194 2.801 1.00 78.81 88 TRP A N 1
ATOM 628 C CA . TRP A 1 88 ? 13.407 9.194 2.317 1.00 78.81 88 TRP A CA 1
ATOM 629 C C . TRP A 1 88 ? 11.962 8.828 2.664 1.00 78.81 88 TRP A C 1
ATOM 631 O O . TRP A 1 88 ? 11.354 7.944 2.057 1.00 78.81 88 TRP A O 1
ATOM 641 N N . ILE A 1 89 ? 11.377 9.599 3.577 1.00 83.69 89 ILE A N 1
ATOM 642 C CA . ILE A 1 89 ? 9.972 9.500 3.998 1.00 83.69 89 ILE A CA 1
ATOM 643 C C . ILE A 1 89 ? 9.006 9.525 2.795 1.00 83.69 89 ILE A C 1
ATOM 645 O O . ILE A 1 89 ? 8.025 8.781 2.765 1.00 83.69 89 ILE A O 1
ATOM 649 N N . ASP A 1 90 ? 9.292 10.337 1.773 1.00 85.88 90 ASP A N 1
ATOM 650 C CA . ASP A 1 90 ? 8.456 10.443 0.568 1.00 85.88 90 ASP A CA 1
ATOM 651 C C . ASP A 1 90 ? 8.407 9.139 -0.238 1.00 85.88 90 ASP A C 1
ATOM 653 O O . ASP A 1 90 ? 7.376 8.803 -0.826 1.00 85.88 90 ASP A O 1
ATOM 657 N N . LEU A 1 91 ? 9.500 8.372 -0.234 1.00 88.31 91 LEU A N 1
ATOM 658 C CA . LEU A 1 91 ? 9.577 7.077 -0.903 1.00 88.31 91 LEU A CA 1
ATOM 659 C C . LEU A 1 91 ? 8.703 6.052 -0.173 1.00 88.31 91 LEU A C 1
ATOM 661 O O . LEU A 1 91 ? 7.901 5.361 -0.800 1.00 88.31 91 LEU A O 1
ATOM 665 N N . GLN A 1 92 ? 8.790 6.019 1.157 1.00 88.25 92 GLN A N 1
ATOM 666 C CA . GLN A 1 92 ? 7.987 5.137 2.007 1.00 88.25 92 GLN A CA 1
ATOM 667 C C . GLN A 1 92 ? 6.491 5.450 1.889 1.00 88.25 92 GLN A C 1
ATOM 669 O O . GLN A 1 92 ? 5.674 4.541 1.728 1.00 88.25 92 GLN A O 1
ATOM 674 N N . GLN A 1 93 ? 6.122 6.735 1.887 1.00 89.25 93 GLN A N 1
ATOM 675 C CA . GLN A 1 93 ? 4.748 7.156 1.609 1.00 89.25 93 GLN A CA 1
ATOM 676 C C . GLN A 1 93 ? 4.298 6.745 0.205 1.00 89.25 93 GLN A C 1
ATOM 678 O O . GLN A 1 93 ? 3.174 6.273 0.037 1.00 89.25 93 GLN A O 1
ATOM 683 N N . GLY A 1 94 ? 5.158 6.920 -0.803 1.00 91.06 94 GLY A N 1
ATOM 684 C CA . GLY A 1 94 ? 4.884 6.499 -2.175 1.00 91.06 94 GLY A CA 1
ATOM 685 C C . GLY A 1 94 ? 4.559 5.009 -2.255 1.00 91.06 94 GLY A C 1
ATOM 686 O O . GLY A 1 94 ? 3.543 4.633 -2.841 1.00 91.06 94 GLY A O 1
ATOM 687 N N . VAL A 1 95 ? 5.355 4.169 -1.587 1.00 93.44 95 VAL A N 1
ATOM 688 C CA . VAL A 1 95 ? 5.093 2.727 -1.484 1.00 93.44 95 VAL A CA 1
ATOM 689 C C . VAL A 1 95 ? 3.783 2.455 -0.739 1.00 93.44 95 VAL A C 1
ATOM 691 O O . VAL A 1 95 ? 2.961 1.683 -1.230 1.00 93.44 95 VAL A O 1
ATOM 694 N N . GLY A 1 96 ? 3.524 3.126 0.387 1.00 91.81 96 GLY A N 1
ATOM 695 C CA . GLY A 1 96 ? 2.265 2.988 1.128 1.00 91.81 96 GLY A CA 1
ATOM 696 C C . GLY A 1 96 ? 1.032 3.291 0.268 1.00 91.81 96 GLY A C 1
ATOM 697 O O . GLY A 1 96 ? 0.076 2.515 0.257 1.00 91.81 96 GLY A O 1
ATOM 698 N N . ARG A 1 97 ? 1.086 4.357 -0.541 1.00 92.69 97 ARG A N 1
ATOM 699 C CA . ARG A 1 97 ? 0.021 4.717 -1.494 1.00 92.69 97 ARG A CA 1
ATOM 700 C C . ARG A 1 97 ? -0.168 3.665 -2.587 1.00 92.69 97 ARG A C 1
ATOM 702 O O . ARG A 1 97 ? -1.308 3.380 -2.943 1.00 92.69 97 ARG A O 1
ATOM 709 N N . LEU A 1 98 ? 0.912 3.055 -3.084 1.00 94.75 98 LEU A N 1
ATOM 710 C CA . LEU A 1 98 ? 0.817 1.952 -4.048 1.00 94.75 98 LEU A CA 1
ATOM 711 C C . LEU A 1 98 ? 0.112 0.735 -3.454 1.00 94.75 98 LEU A C 1
ATOM 713 O O . LEU A 1 98 ? -0.791 0.193 -4.089 1.00 94.75 98 LEU A O 1
ATOM 717 N N . ILE A 1 99 ? 0.483 0.323 -2.237 1.00 94.75 99 ILE A N 1
ATOM 718 C CA . ILE A 1 99 ? -0.191 -0.791 -1.552 1.00 94.75 99 ILE A CA 1
ATOM 719 C C . ILE A 1 99 ? -1.672 -0.481 -1.368 1.00 94.75 99 ILE A C 1
ATOM 721 O O . ILE A 1 99 ? -2.524 -1.327 -1.631 1.00 94.75 99 ILE A O 1
ATOM 725 N N . ASN A 1 100 ? -1.980 0.754 -0.991 1.00 91.25 100 ASN A N 1
ATOM 726 C CA . ASN A 1 100 ? -3.341 1.227 -0.829 1.00 91.25 100 ASN A CA 1
ATOM 727 C C . ASN A 1 100 ? -4.152 1.155 -2.140 1.00 91.25 100 ASN A C 1
ATOM 729 O O . ASN A 1 100 ? -5.280 0.655 -2.168 1.00 91.25 100 ASN A O 1
ATOM 733 N N . ALA A 1 101 ? -3.574 1.570 -3.266 1.00 92.69 101 ALA A N 1
ATOM 734 C CA . ALA A 1 101 ? -4.215 1.423 -4.572 1.00 92.69 101 ALA A CA 1
ATOM 735 C C . ALA A 1 101 ? -4.393 -0.054 -4.976 1.00 92.69 101 ALA A C 1
ATOM 737 O O . ALA A 1 101 ? -5.450 -0.432 -5.479 1.00 92.69 101 ALA A O 1
ATOM 738 N N . ILE A 1 102 ? -3.411 -0.915 -4.684 1.00 93.62 102 ILE A N 1
ATOM 739 C CA . ILE A 1 102 ? -3.505 -2.367 -4.912 1.00 93.62 102 ILE A CA 1
ATOM 740 C C . ILE A 1 102 ? -4.654 -2.981 -4.104 1.00 93.62 102 ILE A C 1
ATOM 742 O O . ILE A 1 102 ? -5.377 -3.825 -4.631 1.00 93.62 102 ILE A O 1
ATOM 746 N N . VAL A 1 103 ? -4.864 -2.550 -2.855 1.00 91.50 103 VAL A N 1
ATOM 747 C CA . VAL A 1 103 ? -6.001 -3.013 -2.043 1.00 91.50 103 VAL A CA 1
ATOM 748 C C . VAL A 1 103 ? -7.332 -2.644 -2.682 1.00 91.50 103 VAL A C 1
ATOM 750 O O . VAL A 1 103 ? -8.230 -3.481 -2.730 1.00 91.50 103 VAL A O 1
ATOM 753 N N . ALA A 1 104 ? -7.451 -1.425 -3.207 1.00 89.00 104 ALA A N 1
ATOM 754 C CA . ALA A 1 104 ? -8.658 -0.993 -3.904 1.00 89.00 104 ALA A CA 1
ATOM 755 C C . ALA A 1 104 ? -8.906 -1.790 -5.198 1.00 89.00 104 ALA A C 1
ATOM 757 O O . ALA A 1 104 ? -10.055 -2.088 -5.512 1.00 89.00 104 ALA A O 1
ATOM 758 N N . VAL A 1 105 ? -7.844 -2.168 -5.921 1.00 90.31 105 VAL A N 1
ATOM 759 C CA . VAL A 1 105 ? -7.943 -2.999 -7.133 1.00 90.31 105 VAL A CA 1
ATOM 760 C C . VAL A 1 105 ? -8.333 -4.439 -6.814 1.00 90.31 105 VAL A C 1
ATOM 762 O O . VAL A 1 105 ? -9.231 -4.976 -7.452 1.00 90.31 105 VAL A O 1
ATOM 765 N N . LEU A 1 106 ? -7.665 -5.082 -5.854 1.00 89.75 106 LEU A N 1
ATOM 766 C CA . LEU A 1 106 ? -7.940 -6.481 -5.512 1.00 89.75 106 LEU A CA 1
ATOM 767 C C . LEU A 1 106 ? -9.288 -6.644 -4.801 1.00 89.75 106 LEU A C 1
ATOM 769 O O . LEU A 1 106 ? -9.973 -7.647 -4.996 1.00 89.75 106 LEU A O 1
ATOM 773 N N . GLY A 1 107 ? -9.648 -5.676 -3.956 1.00 86.56 107 GLY A N 1
ATOM 774 C CA . GLY A 1 107 ? -10.862 -5.681 -3.153 1.00 86.56 107 GLY A CA 1
ATOM 775 C C . GLY A 1 107 ? -11.119 -7.028 -2.475 1.00 86.56 107 GLY A C 1
ATOM 776 O O . GLY A 1 107 ? -10.283 -7.466 -1.682 1.00 86.56 107 GLY A O 1
ATOM 777 N N . PRO A 1 108 ? -12.238 -7.713 -2.764 1.00 77.81 108 PRO A N 1
ATOM 778 C CA . PRO A 1 108 ? -12.612 -8.927 -2.052 1.00 77.81 108 PRO A CA 1
ATOM 779 C C . PRO A 1 108 ? -11.651 -10.112 -2.271 1.00 77.81 108 PRO A C 1
ATOM 781 O O . PRO A 1 108 ? -11.640 -11.051 -1.473 1.00 77.81 108 PRO A O 1
ATOM 784 N N . GLU A 1 109 ? -10.790 -10.069 -3.285 1.00 82.56 109 GLU A N 1
ATOM 785 C CA . GLU A 1 109 ? -9.776 -11.112 -3.495 1.00 82.56 109 GLU A CA 1
ATOM 786 C C . GLU A 1 109 ? -8.675 -11.089 -2.416 1.00 82.56 109 GLU A C 1
ATOM 788 O O . GLU A 1 109 ? -7.950 -12.067 -2.218 1.00 82.56 109 GLU A O 1
ATOM 793 N N . LEU A 1 110 ? -8.566 -9.996 -1.650 1.00 83.00 110 LEU A N 1
ATOM 794 C CA . LEU A 1 110 ? -7.734 -9.928 -0.449 1.00 83.00 110 LEU A CA 1
ATOM 795 C C . LEU A 1 110 ? -8.414 -10.648 0.720 1.00 83.00 110 LEU A C 1
ATOM 797 O O . LEU A 1 110 ? -8.887 -10.029 1.664 1.00 83.00 110 LEU A O 1
ATOM 801 N N . ALA A 1 111 ? -8.444 -11.975 0.688 1.00 80.00 111 ALA A N 1
ATOM 802 C CA . ALA A 1 111 ? -8.879 -12.776 1.830 1.00 80.00 111 ALA A CA 1
ATOM 803 C C . ALA A 1 111 ? -7.746 -12.953 2.869 1.00 80.00 111 ALA A C 1
ATOM 805 O O . ALA A 1 111 ? -6.561 -12.950 2.491 1.00 80.00 111 ALA A O 1
ATOM 806 N N . PRO A 1 112 ? -8.066 -13.163 4.167 1.00 78.38 112 PRO A N 1
ATOM 807 C CA . PRO A 1 112 ? -7.071 -13.556 5.161 1.00 78.38 112 PRO A CA 1
ATOM 808 C C . PRO A 1 112 ? -6.361 -14.838 4.721 1.00 78.38 112 PRO A C 1
ATOM 810 O O . PRO A 1 112 ? -6.999 -15.780 4.262 1.00 78.38 112 PRO A O 1
ATOM 813 N N . GLY A 1 113 ? -5.037 -14.879 4.859 1.00 79.44 113 GLY A N 1
ATOM 814 C CA . GLY A 1 113 ? -4.230 -16.035 4.454 1.00 79.44 113 GLY A CA 1
ATOM 815 C C . GLY A 1 113 ? -3.877 -16.084 2.964 1.00 79.44 113 GLY A C 1
ATOM 816 O O . GLY A 1 113 ? -3.048 -16.901 2.575 1.00 79.44 113 GLY A O 1
ATOM 817 N N . SER A 1 114 ? -4.416 -15.184 2.131 1.00 87.69 114 SER A N 1
ATOM 818 C CA . SER A 1 114 ? -3.928 -15.037 0.756 1.00 87.69 114 SER A CA 1
ATOM 819 C C . SER A 1 114 ? -2.488 -14.502 0.728 1.00 87.69 114 SER A C 1
ATOM 821 O O . SER A 1 114 ? -2.045 -13.747 1.606 1.00 87.69 114 SER A O 1
ATOM 823 N N . ILE A 1 115 ? -1.749 -14.874 -0.321 1.00 89.69 115 ILE A N 1
ATOM 824 C CA . ILE A 1 115 ? -0.370 -14.412 -0.538 1.00 89.69 115 ILE A CA 1
ATOM 825 C C . ILE A 1 115 ? -0.348 -12.887 -0.705 1.00 89.69 115 ILE A C 1
ATOM 827 O O . ILE A 1 115 ? 0.503 -12.218 -0.119 1.00 89.69 115 ILE A O 1
ATOM 831 N N . PHE A 1 116 ? -1.313 -12.331 -1.446 1.00 89.56 116 PHE A N 1
ATOM 832 C CA . PHE A 1 116 ? -1.439 -10.888 -1.647 1.00 89.56 116 PHE A CA 1
ATOM 833 C C . PHE A 1 116 ? -1.694 -10.150 -0.333 1.00 89.56 116 PHE A C 1
ATOM 835 O O . PHE A 1 116 ? -1.003 -9.176 -0.043 1.00 89.56 116 PHE A O 1
ATOM 842 N N . PHE A 1 117 ? -2.602 -10.651 0.510 1.00 89.50 117 PHE A N 1
ATOM 843 C CA . PHE A 1 117 ? -2.877 -10.039 1.811 1.00 89.50 117 PHE A CA 1
ATOM 844 C C . PHE A 1 117 ? -1.643 -10.035 2.713 1.00 89.50 117 PHE A C 1
ATOM 846 O O . PHE A 1 117 ? -1.315 -9.016 3.322 1.00 89.50 117 PHE A O 1
ATOM 853 N N . SER A 1 118 ? -0.928 -11.159 2.760 1.00 90.00 118 SER A N 1
ATOM 854 C CA . SER A 1 118 ? 0.277 -11.306 3.581 1.00 90.00 118 SER A CA 1
ATOM 855 C C . SER A 1 118 ? 1.394 -10.366 3.121 1.00 90.00 118 SER A C 1
ATOM 857 O O . SER A 1 118 ? 2.022 -9.708 3.949 1.00 90.00 118 SER A O 1
ATOM 859 N N . ARG A 1 119 ? 1.593 -10.233 1.804 1.00 90.69 119 ARG A N 1
ATOM 860 C CA . ARG A 1 119 ? 2.579 -9.311 1.220 1.00 90.69 119 ARG A CA 1
ATOM 861 C C . ARG A 1 119 ? 2.224 -7.848 1.474 1.00 90.69 119 ARG A C 1
ATOM 863 O O . ARG A 1 119 ? 3.075 -7.114 1.966 1.00 90.69 119 ARG A O 1
ATOM 870 N N . CYS A 1 120 ? 0.980 -7.435 1.223 1.00 89.94 120 CYS A N 1
ATOM 871 C CA . CYS A 1 120 ? 0.540 -6.069 1.516 1.00 89.94 120 CYS A CA 1
ATOM 872 C C . CYS A 1 120 ? 0.716 -5.729 3.003 1.00 89.94 120 CYS A C 1
ATOM 874 O O . CYS A 1 120 ? 1.254 -4.674 3.336 1.00 89.94 120 CYS A O 1
ATOM 876 N N . LYS A 1 121 ? 0.329 -6.645 3.902 1.00 89.00 121 LYS A N 1
ATOM 877 C CA . LYS A 1 121 ? 0.515 -6.466 5.347 1.00 89.00 121 LYS A CA 1
ATOM 878 C C . LYS A 1 121 ? 1.996 -6.341 5.717 1.00 89.00 121 LYS A C 1
ATOM 880 O O . LYS A 1 121 ? 2.326 -5.477 6.521 1.00 89.00 121 LYS A O 1
ATOM 885 N N . SER A 1 122 ? 2.872 -7.162 5.133 1.00 89.88 122 SER A N 1
ATOM 886 C CA . SER A 1 122 ? 4.318 -7.103 5.386 1.00 89.88 122 SER A CA 1
ATOM 887 C C . SER A 1 122 ? 4.912 -5.753 4.984 1.00 89.88 122 SER A C 1
ATOM 889 O O . SER A 1 122 ? 5.638 -5.155 5.768 1.00 89.88 122 SER A O 1
ATOM 891 N N . VAL A 1 123 ? 4.561 -5.245 3.799 1.00 89.44 123 VAL A N 1
ATOM 892 C CA . VAL A 1 123 ? 5.044 -3.944 3.308 1.00 89.44 123 VAL A CA 1
ATOM 893 C C . VAL A 1 123 ? 4.576 -2.800 4.215 1.00 89.44 123 VAL A C 1
ATOM 895 O O . VAL A 1 123 ? 5.355 -1.917 4.562 1.00 89.44 123 VAL A O 1
ATOM 898 N N . ILE A 1 124 ? 3.314 -2.821 4.650 1.00 87.94 124 ILE A N 1
ATOM 899 C CA . ILE A 1 124 ? 2.769 -1.793 5.551 1.00 87.94 124 ILE A CA 1
ATOM 900 C C . ILE A 1 124 ? 3.383 -1.874 6.953 1.00 87.94 124 ILE A C 1
ATOM 902 O O . ILE A 1 124 ? 3.617 -0.836 7.577 1.00 87.94 124 ILE A O 1
ATOM 906 N N . ALA A 1 125 ? 3.644 -3.083 7.455 1.00 86.62 125 ALA A N 1
ATOM 907 C CA . ALA A 1 125 ? 4.329 -3.283 8.728 1.00 86.62 125 ALA A CA 1
ATOM 908 C C . ALA A 1 125 ? 5.755 -2.724 8.678 1.00 86.62 125 ALA A C 1
ATOM 910 O O . ALA A 1 125 ? 6.152 -2.026 9.610 1.00 86.62 125 ALA A O 1
ATOM 911 N N . GLU A 1 126 ? 6.463 -2.955 7.569 1.00 88.00 126 GLU A N 1
ATOM 912 C CA . GLU A 1 126 ? 7.787 -2.385 7.333 1.00 88.00 126 GLU A CA 1
ATOM 913 C C . GLU A 1 126 ? 7.720 -0.859 7.354 1.00 88.00 126 GLU A C 1
ATOM 915 O O . GLU A 1 126 ? 8.347 -0.256 8.204 1.00 88.00 126 GLU A O 1
ATOM 920 N N . ILE A 1 127 ? 6.863 -0.224 6.549 1.00 85.00 127 ILE A N 1
ATOM 921 C CA . ILE A 1 127 ? 6.708 1.247 6.522 1.00 85.00 127 ILE A CA 1
ATOM 922 C C . ILE A 1 127 ? 6.363 1.831 7.908 1.00 85.00 127 ILE A C 1
ATOM 924 O O . ILE A 1 127 ? 6.814 2.920 8.269 1.00 85.00 127 ILE A O 1
ATOM 928 N N . SER A 1 128 ? 5.566 1.113 8.702 1.00 81.38 128 SER A N 1
ATOM 929 C CA . SER A 1 128 ? 5.148 1.560 10.038 1.00 81.38 128 SER A CA 1
ATOM 930 C C . SER A 1 128 ? 6.253 1.444 11.093 1.00 81.38 128 SER A C 1
ATOM 932 O O . SER A 1 128 ? 6.173 2.120 12.121 1.00 81.38 128 SER A O 1
ATOM 934 N N . SER A 1 129 ? 7.275 0.611 10.866 1.00 81.50 129 SER A N 1
ATOM 935 C CA . SER A 1 129 ? 8.378 0.398 11.814 1.00 81.50 129 SER A CA 1
ATOM 936 C C . SER A 1 129 ? 9.245 1.654 12.000 1.00 81.50 129 SER A C 1
ATOM 938 O O . SER A 1 129 ? 9.821 1.852 13.067 1.00 81.50 129 SER A O 1
ATOM 940 N N . TRP A 1 130 ? 9.246 2.548 11.005 1.00 73.38 130 TRP A N 1
ATOM 941 C CA . TRP A 1 130 ? 10.049 3.773 10.952 1.00 73.38 130 TRP A CA 1
ATOM 942 C C . TRP A 1 130 ? 9.464 4.921 11.796 1.00 73.38 130 TRP A C 1
ATOM 944 O O . TRP A 1 130 ? 10.082 5.971 11.908 1.00 73.38 130 TRP A O 1
ATOM 954 N N . GLN A 1 131 ? 8.285 4.728 12.409 1.00 63.53 131 GLN A N 1
ATOM 955 C CA . GLN A 1 131 ? 7.658 5.610 13.417 1.00 63.53 131 GLN A CA 1
ATOM 956 C C . GLN A 1 131 ? 7.380 7.071 13.002 1.00 63.53 131 GLN A C 1
ATOM 958 O O . GLN A 1 131 ? 7.001 7.893 13.837 1.00 63.53 131 GLN A O 1
ATOM 963 N N . GLU A 1 132 ? 7.459 7.393 11.714 1.00 74.50 132 GLU A N 1
ATOM 964 C CA . GLU A 1 132 ? 7.117 8.714 11.193 1.00 74.50 132 GLU A CA 1
ATOM 965 C C . GLU A 1 132 ? 5.602 8.935 11.075 1.00 74.50 132 GLU A C 1
ATOM 967 O O . GLU A 1 132 ? 4.821 8.056 10.707 1.00 74.50 132 GLU A O 1
ATOM 972 N N . THR A 1 133 ? 5.135 10.158 11.343 1.00 69.75 133 THR A N 1
ATOM 973 C CA . THR A 1 133 ? 3.677 10.416 11.367 1.00 69.75 133 THR A CA 1
ATOM 974 C C . THR A 1 133 ? 3.027 10.212 9.995 1.00 69.75 133 THR A C 1
ATOM 976 O O . THR A 1 133 ? 1.861 9.830 9.881 1.00 69.75 133 THR A O 1
ATOM 979 N N . SER A 1 134 ? 3.786 10.469 8.936 1.00 69.19 134 SER A N 1
ATOM 980 C CA . SER A 1 134 ? 3.308 10.357 7.566 1.00 69.19 134 SER A CA 1
ATOM 981 C C . SER A 1 134 ? 3.280 8.919 7.037 1.00 69.19 134 SER A C 1
ATOM 983 O O . SER A 1 134 ? 2.429 8.599 6.210 1.00 69.19 134 SER A O 1
ATOM 985 N N . THR A 1 135 ? 4.123 8.030 7.563 1.00 73.31 135 THR A N 1
ATOM 986 C CA . THR A 1 135 ? 4.091 6.596 7.250 1.00 73.31 135 THR A CA 1
ATOM 987 C C . THR A 1 135 ? 2.962 5.894 8.005 1.00 73.31 135 THR A C 1
ATOM 989 O O . THR A 1 135 ? 2.240 5.077 7.429 1.00 73.31 135 THR A O 1
ATOM 992 N N . LEU A 1 136 ? 2.698 6.314 9.249 1.00 75.44 136 LEU A N 1
ATOM 993 C CA . LEU A 1 136 ? 1.523 5.889 10.020 1.00 75.44 136 LEU A CA 1
ATOM 994 C C . LEU A 1 136 ? 0.193 6.272 9.345 1.00 75.44 136 LEU A C 1
ATOM 996 O O . LEU A 1 136 ? -0.797 5.552 9.456 1.00 75.44 136 LEU A O 1
ATOM 1000 N N . LEU A 1 137 ? 0.143 7.389 8.613 1.00 78.31 137 LEU A N 1
ATOM 1001 C CA . LEU A 1 137 ? -1.044 7.758 7.834 1.00 78.31 137 LEU A CA 1
ATOM 1002 C C . LEU A 1 137 ? -1.378 6.717 6.756 1.00 78.31 137 LEU A C 1
ATOM 1004 O O . LEU A 1 137 ? -2.557 6.428 6.534 1.00 78.31 137 LEU A O 1
ATOM 1008 N N . GLU A 1 138 ? -0.367 6.143 6.104 1.00 81.44 138 GLU A N 1
ATOM 1009 C CA . GLU A 1 138 ? -0.582 5.136 5.064 1.00 81.44 138 GLU A CA 1
ATOM 1010 C C . GLU A 1 138 ? -1.015 3.785 5.647 1.00 81.44 138 GLU A C 1
ATOM 1012 O O . GLU A 1 138 ? -1.863 3.125 5.048 1.00 81.44 138 GLU A O 1
ATOM 1017 N N . SER A 1 139 ? -0.551 3.407 6.845 1.00 79.44 139 SER A N 1
ATOM 1018 C CA . SER A 1 139 ? -1.021 2.189 7.529 1.00 79.44 139 SER A CA 1
ATOM 1019 C C . SER A 1 139 ? -2.467 2.305 8.026 1.00 79.44 139 SER A C 1
ATOM 1021 O O . SER A 1 139 ? -3.249 1.348 7.942 1.00 79.44 139 SER A O 1
ATOM 1023 N N . VAL A 1 140 ? -2.878 3.501 8.457 1.00 79.31 140 VAL A N 1
ATOM 1024 C CA . VAL A 1 140 ? -4.289 3.800 8.741 1.00 79.31 140 VAL A CA 1
ATOM 1025 C C . VAL A 1 140 ? -5.122 3.715 7.464 1.00 79.31 140 VAL A C 1
ATOM 1027 O O . VAL A 1 140 ? -6.177 3.083 7.473 1.00 79.31 140 VAL A O 1
ATOM 1030 N N . ARG A 1 141 ? -4.664 4.298 6.349 1.00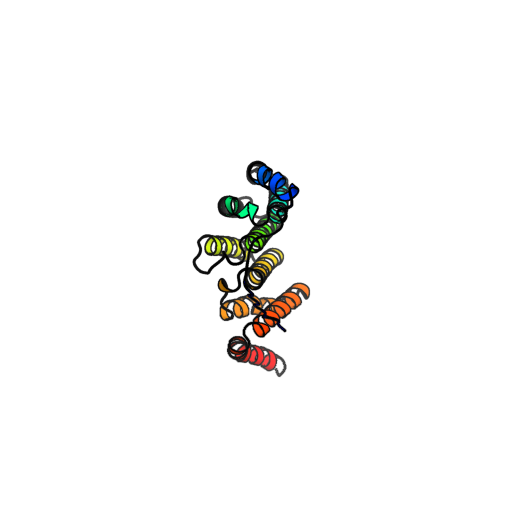 80.25 141 ARG A N 1
ATOM 1031 C CA . ARG A 1 141 ? -5.371 4.210 5.057 1.00 80.25 141 ARG A CA 1
ATOM 1032 C C . ARG A 1 141 ? -5.500 2.772 4.563 1.00 80.25 141 ARG A C 1
ATOM 1034 O O . ARG A 1 141 ? -6.590 2.390 4.149 1.00 80.25 141 ARG A O 1
ATOM 1041 N N . PHE A 1 142 ? -4.453 1.968 4.707 1.00 83.50 142 PHE A N 1
ATOM 1042 C CA . PHE A 1 142 ? -4.485 0.540 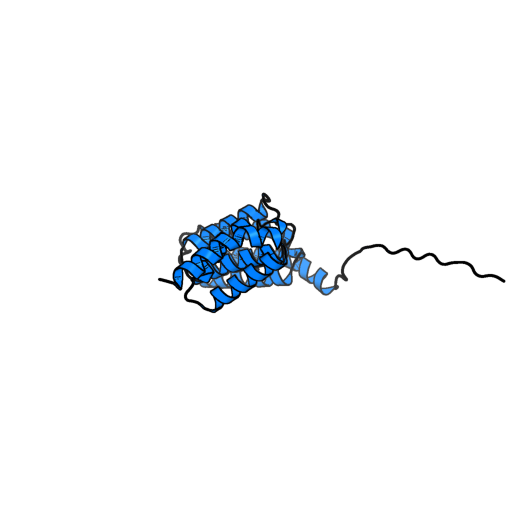4.402 1.00 83.50 142 PHE A CA 1
ATOM 1043 C C . PHE A 1 142 ? -5.582 -0.171 5.193 1.00 83.50 142 PHE A C 1
ATOM 1045 O O . PHE A 1 142 ? -6.436 -0.858 4.633 1.00 83.50 142 PHE A O 1
ATOM 1052 N N . THR A 1 143 ? -5.621 0.081 6.501 1.00 79.62 143 THR A N 1
ATOM 1053 C CA . THR A 1 143 ? -6.649 -0.440 7.409 1.00 79.62 143 THR A CA 1
ATOM 1054 C C . THR A 1 143 ? -8.055 -0.032 6.951 1.00 79.62 143 THR A C 1
ATOM 1056 O O . THR A 1 143 ? -8.952 -0.876 6.923 1.00 79.62 143 THR A O 1
ATOM 1059 N N . GLN A 1 144 ? -8.245 1.228 6.546 1.00 78.94 144 GLN A N 1
ATOM 1060 C CA . GLN A 1 144 ? -9.517 1.748 6.025 1.00 78.94 144 GLN A CA 1
ATOM 1061 C C . GLN A 1 144 ? -9.937 1.074 4.720 1.00 78.94 144 GLN A C 1
ATOM 1063 O O . GLN A 1 144 ? -11.092 0.678 4.570 1.00 78.94 144 GLN A O 1
ATOM 1068 N N . GLN A 1 145 ? -9.013 0.926 3.777 1.00 81.81 145 GLN A N 1
ATOM 1069 C CA . GLN A 1 145 ? -9.310 0.313 2.490 1.00 81.81 145 GLN A CA 1
ATOM 1070 C C . GLN A 1 145 ? -9.616 -1.170 2.621 1.00 81.81 145 GLN A C 1
ATOM 1072 O O . GLN A 1 145 ? -10.513 -1.648 1.936 1.00 81.81 145 GLN A O 1
ATOM 1077 N N . LEU A 1 146 ? -8.969 -1.885 3.543 1.00 78.94 146 LEU A N 1
ATOM 1078 C CA . LEU A 1 146 ? -9.368 -3.254 3.848 1.00 78.94 146 LEU A CA 1
ATOM 1079 C C . LEU A 1 146 ? -10.821 -3.319 4.346 1.00 78.94 146 LEU A C 1
ATOM 1081 O O . LEU A 1 146 ? -11.567 -4.179 3.902 1.00 78.94 146 LEU A O 1
ATOM 1085 N N . VAL A 1 147 ? -11.278 -2.393 5.197 1.00 76.50 147 VAL A N 1
ATOM 1086 C CA . VAL A 1 147 ? -12.689 -2.374 5.646 1.00 76.50 147 VAL A CA 1
ATOM 1087 C C . VAL A 1 147 ? -13.659 -2.124 4.490 1.00 76.50 147 VAL A C 1
ATOM 1089 O O . VAL A 1 147 ? -14.718 -2.754 4.427 1.00 76.50 147 VAL A O 1
ATOM 1092 N N . LEU A 1 148 ? -13.308 -1.193 3.599 1.00 77.50 148 LEU A N 1
ATOM 1093 C CA . LEU A 1 148 ? -14.166 -0.777 2.490 1.00 77.50 148 LEU A CA 1
ATOM 1094 C C . LEU A 1 148 ? -14.204 -1.807 1.357 1.00 77.50 148 LEU A C 1
ATOM 1096 O O . LEU A 1 148 ? -15.282 -2.114 0.855 1.00 77.50 148 LEU A O 1
ATOM 1100 N N . PHE A 1 149 ? -13.047 -2.341 0.967 1.00 78.75 149 PHE A N 1
ATOM 1101 C CA . PHE A 1 149 ? -12.893 -3.156 -0.239 1.00 78.75 149 PHE A CA 1
ATOM 1102 C C . PHE A 1 149 ? -12.714 -4.653 0.045 1.00 78.75 149 PHE A C 1
ATOM 1104 O O . PHE A 1 149 ? -13.071 -5.465 -0.803 1.00 78.75 149 PHE A O 1
ATOM 1111 N N . ALA A 1 150 ? -12.203 -5.034 1.220 1.00 76.62 150 ALA A N 1
ATOM 1112 C CA . ALA A 1 150 ? -11.874 -6.418 1.578 1.00 76.62 150 ALA A CA 1
ATOM 1113 C C . ALA A 1 150 ? -12.308 -6.774 3.020 1.00 76.62 150 ALA A C 1
ATOM 1115 O O . ALA A 1 150 ? -11.483 -7.174 3.844 1.00 76.62 150 ALA A O 1
ATOM 1116 N N . PRO A 1 151 ? -13.586 -6.603 3.398 1.00 69.00 151 PRO A N 1
ATOM 1117 C CA . PRO A 1 151 ? -14.015 -6.705 4.796 1.00 69.00 151 PRO A CA 1
ATOM 1118 C C . PRO A 1 151 ? -13.794 -8.085 5.429 1.00 69.00 151 PRO A C 1
ATOM 1120 O O . PRO A 1 151 ? -13.596 -8.182 6.635 1.00 69.00 151 PRO A O 1
ATOM 1123 N N . GLN A 1 152 ? -13.780 -9.148 4.629 1.00 74.81 152 GLN A N 1
ATOM 1124 C CA . GLN A 1 152 ? -13.426 -10.503 5.049 1.00 74.81 152 GLN A CA 1
ATOM 1125 C C . GLN A 1 152 ? -11.959 -10.633 5.470 1.00 74.81 152 GLN A C 1
ATOM 1127 O O . GLN A 1 152 ? -11.641 -11.520 6.254 1.00 74.81 152 GLN A O 1
ATOM 1132 N N . ALA A 1 153 ? -11.074 -9.750 4.987 1.00 67.06 153 ALA A N 1
ATOM 1133 C CA . ALA A 1 153 ? -9.652 -9.689 5.340 1.00 67.06 153 ALA A CA 1
ATOM 1134 C C . ALA A 1 153 ? -9.415 -9.265 6.797 1.00 67.06 153 ALA A C 1
ATOM 1136 O O . ALA A 1 153 ? -8.284 -9.283 7.291 1.00 67.06 153 ALA A O 1
ATOM 1137 N N . VAL A 1 154 ? -10.477 -8.821 7.468 1.00 63.00 154 VAL A N 1
ATOM 1138 C CA . VAL A 1 154 ? -10.412 -8.012 8.671 1.00 63.00 154 VAL A CA 1
ATOM 1139 C C . VAL A 1 154 ? -11.287 -8.609 9.765 1.00 63.00 154 VAL A C 1
ATOM 1141 O O . VAL A 1 154 ? -12.500 -8.719 9.623 1.00 63.00 154 VAL A O 1
ATOM 1144 N N . SER A 1 155 ? -10.681 -8.912 10.915 1.00 60.34 155 SER A N 1
ATOM 1145 C CA . SER A 1 155 ? -11.447 -9.121 12.144 1.00 60.34 155 SER A CA 1
ATOM 1146 C C . SER A 1 155 ? -11.743 -7.767 12.798 1.00 60.34 155 SER A C 1
ATOM 1148 O O . SER A 1 155 ? -10.846 -6.937 12.953 1.00 60.34 155 SER A O 1
ATOM 1150 N N . VAL A 1 156 ? -12.987 -7.546 13.228 1.00 56.38 156 VAL A N 1
ATOM 1151 C CA . VAL A 1 156 ? -13.407 -6.311 13.925 1.00 56.38 156 VAL A CA 1
ATOM 1152 C C . VAL A 1 156 ? -12.517 -6.022 15.149 1.00 56.38 156 VAL A C 1
ATOM 1154 O O . VAL A 1 156 ? -12.185 -4.873 15.431 1.00 56.38 156 VAL A O 1
ATOM 1157 N N . HIS A 1 157 ? -12.061 -7.078 15.830 1.00 56.16 157 HIS A N 1
ATOM 1158 C CA . HIS A 1 157 ? -11.215 -7.020 17.022 1.00 56.16 157 HIS A CA 1
ATOM 1159 C C . HIS A 1 157 ? -9.822 -6.425 16.755 1.00 56.16 157 HIS A C 1
ATOM 1161 O O . HIS A 1 157 ? -9.388 -5.520 17.468 1.00 56.16 157 HIS A O 1
ATOM 1167 N N . SER A 1 158 ? -9.135 -6.881 15.700 1.00 60.06 158 SER A N 1
ATOM 1168 C CA . SER A 1 158 ? -7.796 -6.380 15.358 1.00 60.06 158 SER A CA 1
ATOM 1169 C C . SER A 1 158 ? -7.818 -4.906 14.949 1.00 60.06 158 SER A C 1
ATOM 1171 O O . SER A 1 158 ? -6.905 -4.159 15.289 1.00 60.06 158 SER A O 1
ATOM 1173 N N . HIS A 1 159 ? -8.883 -4.457 14.278 1.00 59.56 159 HIS A N 1
ATOM 1174 C CA . HIS A 1 159 ? -8.991 -3.077 13.793 1.00 59.56 159 HIS A CA 1
ATOM 1175 C C . HIS A 1 159 ? -9.169 -2.057 14.904 1.00 59.56 159 HIS A C 1
ATOM 1177 O O . HIS A 1 159 ? -8.529 -1.006 14.875 1.00 59.56 159 HIS A O 1
ATOM 1183 N N . VAL A 1 160 ? -10.012 -2.351 15.894 1.00 61.69 160 VAL A N 1
ATOM 1184 C CA . VAL A 1 160 ? -10.208 -1.431 17.019 1.00 61.69 160 VAL A CA 1
ATOM 1185 C C . VAL A 1 160 ? -8.902 -1.276 17.802 1.00 61.69 160 VAL A C 1
ATOM 1187 O O . VAL A 1 160 ? -8.553 -0.152 18.152 1.00 61.69 160 VAL A O 1
ATOM 1190 N N . GLN A 1 161 ? -8.127 -2.351 17.991 1.00 61.53 161 GLN A N 1
ATOM 1191 C CA . GLN A 1 161 ? -6.823 -2.277 18.664 1.00 61.53 161 GLN A CA 1
ATOM 1192 C C . GLN A 1 161 ? -5.778 -1.466 17.884 1.00 61.53 161 GLN A C 1
ATOM 1194 O O . GLN A 1 161 ? -5.043 -0.696 18.499 1.00 61.53 161 GLN A O 1
ATOM 1199 N N . THR A 1 162 ? -5.721 -1.578 16.553 1.00 64.19 162 THR A N 1
ATOM 1200 C CA . THR A 1 162 ? -4.779 -0.792 15.731 1.00 64.19 162 THR A CA 1
ATOM 1201 C C . THR A 1 162 ? -5.194 0.679 15.597 1.00 64.19 162 THR A C 1
ATOM 1203 O O . THR A 1 162 ? -4.336 1.558 15.528 1.00 64.19 162 THR A O 1
ATOM 1206 N N . LEU A 1 163 ? -6.499 0.980 15.602 1.00 65.38 163 LEU A N 1
ATOM 1207 C CA . LEU A 1 163 ? -7.020 2.349 15.480 1.00 65.38 163 LEU A CA 1
ATOM 1208 C C . LEU A 1 163 ? -7.102 3.092 16.825 1.00 65.38 163 LEU A C 1
ATOM 1210 O O . LEU A 1 163 ? -7.044 4.322 16.846 1.00 65.38 163 LEU A O 1
ATOM 1214 N N . LEU A 1 164 ? -7.180 2.383 17.952 1.00 69.00 164 LEU A N 1
ATOM 1215 C CA . LEU A 1 164 ? -7.230 2.960 19.302 1.00 69.00 164 LEU A CA 1
ATOM 1216 C C . LEU A 1 164 ? -6.105 3.976 19.590 1.00 69.00 164 LEU A C 1
ATOM 1218 O O . LEU A 1 164 ? -6.411 5.086 20.033 1.00 69.00 164 LEU A O 1
ATOM 1222 N N . PRO A 1 165 ? -4.824 3.683 19.291 1.00 65.69 165 PRO A N 1
ATOM 1223 C CA . PRO A 1 165 ? -3.736 4.645 19.463 1.00 65.69 165 PRO A CA 1
ATOM 1224 C C . PRO A 1 165 ? -3.925 5.916 18.624 1.00 65.69 165 PRO A C 1
ATOM 1226 O O . PRO A 1 165 ? -3.596 7.015 19.072 1.00 65.69 165 PRO A O 1
ATOM 1229 N N . THR A 1 166 ? -4.523 5.799 17.432 1.00 65.38 166 THR A N 1
ATOM 1230 C CA . THR A 1 166 ? -4.742 6.944 16.531 1.00 65.38 166 THR A CA 1
ATOM 1231 C C . THR A 1 166 ? -5.846 7.891 17.004 1.00 65.38 166 THR A C 1
ATOM 1233 O O . THR A 1 166 ? -5.808 9.075 16.663 1.00 65.38 166 THR A O 1
ATOM 1236 N N . LEU A 1 167 ? -6.758 7.433 17.874 1.00 63.31 167 LEU A N 1
ATOM 1237 C CA . LEU A 1 167 ? -7.719 8.302 18.569 1.00 63.31 167 LEU A CA 1
ATOM 1238 C C . LEU A 1 167 ? -7.030 9.271 19.539 1.00 63.31 167 LEU A C 1
ATOM 1240 O O . LEU A 1 167 ? -7.504 10.389 19.730 1.00 63.31 167 LEU A O 1
ATOM 1244 N N . SER A 1 168 ? -5.885 8.869 20.098 1.00 61.97 168 SER A N 1
ATOM 1245 C CA . SER A 1 168 ? -5.063 9.706 20.983 1.00 61.97 168 SER A CA 1
ATOM 1246 C C . SER A 1 168 ? -4.058 10.583 20.222 1.00 61.97 168 SER A C 1
ATOM 1248 O O . SER A 1 168 ? -3.278 11.307 20.841 1.00 61.97 168 SER A O 1
ATOM 1250 N N . SER A 1 169 ? -4.047 10.538 18.883 1.00 66.62 169 SER A N 1
ATOM 1251 C CA . SER A 1 169 ? -3.118 11.327 18.067 1.00 66.62 169 SER A CA 1
ATOM 1252 C C . SER A 1 169 ? -3.376 12.828 18.219 1.00 66.62 169 SER A C 1
ATOM 1254 O O . SER A 1 169 ? -4.524 13.275 18.250 1.00 66.62 169 SER A O 1
ATOM 1256 N N . ARG A 1 170 ? -2.311 13.642 18.246 1.00 60.88 170 ARG A N 1
ATOM 1257 C CA . ARG A 1 170 ? -2.416 15.115 18.283 1.00 60.88 170 ARG A CA 1
ATOM 1258 C C . ARG A 1 170 ? -3.018 15.696 16.999 1.00 60.88 170 ARG A C 1
ATOM 1260 O O . ARG A 1 170 ? -3.548 16.806 17.036 1.00 60.88 170 ARG A O 1
ATOM 1267 N N . GLN A 1 171 ? -3.026 14.942 15.899 1.00 64.12 171 GLN A N 1
ATOM 1268 C CA . GLN A 1 171 ? -3.555 15.405 14.618 1.00 64.12 171 GLN A CA 1
ATOM 1269 C C . GLN A 1 171 ? -5.073 15.171 14.483 1.00 64.12 171 GLN A C 1
ATOM 1271 O O . GLN A 1 171 ? -5.531 14.026 14.513 1.00 64.12 171 GLN A O 1
ATOM 1276 N N . PRO A 1 172 ? -5.875 16.229 14.271 1.00 63.75 172 PRO A N 1
ATOM 1277 C CA . PRO A 1 172 ? -7.334 16.126 14.197 1.00 63.75 172 PRO A CA 1
ATOM 1278 C C . PRO A 1 172 ? -7.835 15.323 12.989 1.00 63.75 172 PRO A C 1
ATOM 1280 O O . PRO A 1 172 ? -8.858 14.649 13.087 1.00 63.75 172 PRO A O 1
ATOM 1283 N N . THR A 1 173 ? -7.108 15.337 11.872 1.00 66.12 173 THR A N 1
ATOM 1284 C CA . THR A 1 173 ? -7.440 14.574 10.657 1.00 66.12 173 THR A CA 1
ATOM 1285 C C . THR A 1 173 ? -7.334 13.065 10.877 1.00 66.12 173 THR A C 1
ATOM 1287 O O . THR A 1 173 ? -8.230 12.326 10.467 1.00 66.12 173 THR A O 1
ATOM 1290 N N . LEU A 1 174 ? -6.286 12.613 11.576 1.00 64.31 174 LEU A N 1
ATOM 1291 C CA . LEU A 1 174 ? -6.104 11.217 11.984 1.00 64.31 174 LEU A CA 1
ATOM 1292 C C . LEU A 1 174 ? -7.218 10.766 12.929 1.00 64.31 174 LEU A C 1
ATOM 1294 O O . LEU A 1 174 ? -7.845 9.737 12.681 1.00 64.31 174 LEU A O 1
ATOM 1298 N N . ARG A 1 175 ? -7.526 11.575 13.951 1.00 73.62 175 ARG A N 1
ATOM 1299 C CA . ARG A 1 175 ? -8.618 11.280 14.891 1.00 73.62 175 ARG A CA 1
ATOM 1300 C C . ARG A 1 175 ? -9.958 11.153 14.176 1.00 73.62 175 ARG A C 1
ATOM 1302 O O . ARG A 1 175 ? -10.662 10.168 14.366 1.00 73.62 175 ARG A O 1
ATOM 1309 N N . HIS A 1 176 ? -10.300 12.118 13.321 1.00 71.81 176 HIS A N 1
ATOM 1310 C CA . HIS A 1 176 ? -11.571 12.108 12.597 1.00 71.81 176 HIS A CA 1
ATOM 1311 C C . HIS A 1 176 ? -11.706 10.872 11.698 1.00 71.81 176 HIS A C 1
ATOM 1313 O O . HIS A 1 176 ? -12.751 10.220 11.672 1.00 71.81 176 HIS A O 1
ATOM 1319 N N . ARG A 1 177 ? -10.622 10.506 11.007 1.00 64.38 177 ARG A N 1
ATOM 1320 C CA . ARG A 1 177 ? -10.579 9.317 10.153 1.00 64.38 177 ARG A CA 1
ATOM 1321 C C . ARG A 1 177 ? -10.697 8.019 10.949 1.00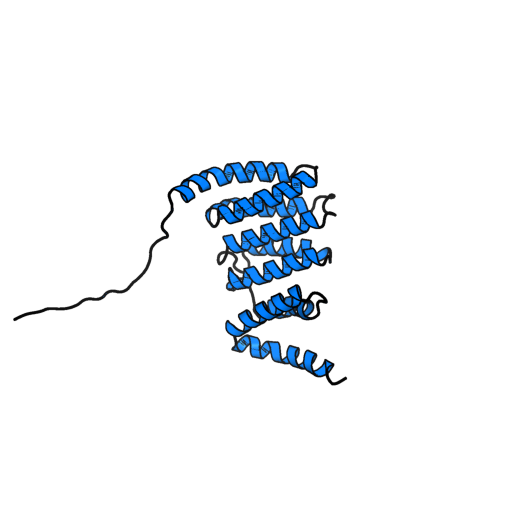 64.38 177 ARG A C 1
ATOM 1323 O O . ARG A 1 177 ? -11.487 7.161 10.558 1.00 64.38 177 ARG A O 1
ATOM 1330 N N . ALA A 1 178 ? -9.993 7.894 12.070 1.00 68.00 178 ALA A N 1
ATOM 1331 C CA . ALA A 1 178 ? -10.107 6.741 12.959 1.00 68.00 178 ALA A CA 1
ATOM 1332 C C . ALA A 1 178 ? -11.535 6.589 13.511 1.00 68.00 178 ALA A C 1
ATOM 1334 O O . ALA A 1 178 ? -12.117 5.511 13.404 1.00 68.00 178 ALA A O 1
ATOM 1335 N N . VAL A 1 179 ? -12.146 7.680 13.990 1.00 71.62 179 VAL A N 1
ATOM 1336 C CA . VAL A 1 179 ? -13.532 7.687 14.494 1.00 71.62 179 VAL A CA 1
ATOM 1337 C C . VAL A 1 179 ? -14.532 7.286 13.410 1.00 71.62 179 VAL A C 1
ATOM 1339 O O . VAL A 1 179 ? -15.396 6.452 13.666 1.00 71.62 179 VAL A O 1
ATOM 1342 N N . SER A 1 180 ? -14.417 7.840 12.199 1.00 69.81 180 SER A N 1
ATOM 1343 C CA . SER A 1 180 ? -15.310 7.486 11.086 1.00 69.81 180 SER A CA 1
ATOM 1344 C C . SER A 1 180 ? -15.207 5.997 10.726 1.00 69.81 180 SER A C 1
ATOM 1346 O O . SER A 1 180 ? -16.213 5.323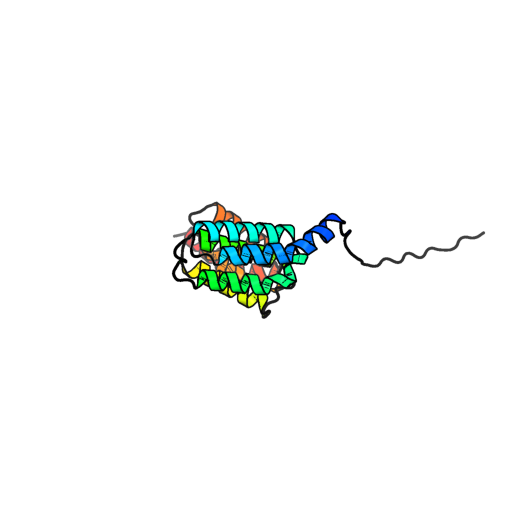 10.526 1.00 69.81 180 SER A O 1
ATOM 1348 N N . THR A 1 181 ? -13.986 5.457 10.750 1.00 66.62 181 THR A N 1
ATOM 1349 C CA . THR A 1 181 ? -13.726 4.036 10.461 1.00 66.62 181 THR A CA 1
ATOM 1350 C C . THR A 1 181 ? -14.306 3.128 11.542 1.00 66.62 181 THR A C 1
ATOM 1352 O O . THR A 1 181 ? -14.943 2.129 11.223 1.00 66.62 181 THR A O 1
ATOM 1355 N N . ILE A 1 182 ? -14.138 3.489 12.820 1.00 69.25 182 ILE A N 1
ATOM 1356 C CA . ILE A 1 182 ? -14.727 2.754 13.948 1.00 69.25 182 ILE A CA 1
ATOM 1357 C C . ILE A 1 182 ? -16.255 2.800 13.873 1.00 69.25 182 ILE A C 1
ATOM 1359 O O . ILE A 1 182 ? -16.895 1.771 14.060 1.00 69.25 182 ILE A O 1
ATOM 1363 N N . ARG A 1 183 ? -16.847 3.950 13.531 1.00 70.44 183 ARG A N 1
ATOM 1364 C CA . ARG A 1 183 ? -18.300 4.074 13.348 1.00 70.44 183 ARG A CA 1
ATOM 1365 C C . ARG A 1 183 ? -18.820 3.133 12.265 1.00 70.44 183 ARG A C 1
ATOM 1367 O O . ARG A 1 183 ? -19.743 2.374 12.532 1.00 70.44 183 ARG A O 1
ATOM 1374 N N . HIS A 1 184 ? -18.187 3.124 11.094 1.00 69.69 184 HIS A N 1
ATOM 1375 C CA . HIS A 1 184 ? -18.561 2.205 10.018 1.00 69.69 184 HIS A CA 1
ATOM 1376 C C . HIS A 1 184 ? -18.394 0.731 10.405 1.00 69.69 184 HIS A C 1
ATOM 1378 O O . HIS A 1 184 ? -19.203 -0.101 10.005 1.00 69.69 184 HIS A O 1
ATOM 1384 N N . LEU A 1 185 ? -17.380 0.388 11.206 1.00 66.19 185 LEU A N 1
ATOM 1385 C CA . LEU A 1 185 ? -17.221 -0.972 11.730 1.00 66.19 185 LEU A CA 1
ATOM 1386 C C . LEU A 1 185 ? -18.348 -1.357 12.703 1.00 66.19 185 LEU A C 1
ATOM 1388 O O . LEU A 1 185 ? -18.833 -2.483 12.638 1.00 66.19 185 LEU A O 1
ATOM 1392 N N . ILE A 1 186 ? -18.785 -0.431 13.565 1.00 66.94 186 ILE A N 1
ATOM 1393 C CA . ILE A 1 186 ? -19.915 -0.638 14.488 1.00 66.94 186 ILE A CA 1
ATOM 1394 C C . ILE A 1 186 ? -21.224 -0.821 13.716 1.00 66.94 186 ILE A C 1
ATOM 1396 O O . ILE A 1 186 ? -21.980 -1.740 14.016 1.00 66.94 186 ILE A O 1
ATOM 1400 N N . GLU A 1 187 ? -21.489 0.033 12.724 1.00 69.94 187 GLU A N 1
ATOM 1401 C CA . GLU A 1 187 ? -22.698 -0.040 11.888 1.00 69.94 187 GLU A CA 1
ATOM 1402 C C . GLU A 1 187 ? -22.791 -1.371 11.139 1.00 69.94 187 GLU A C 1
ATOM 1404 O O . GLU A 1 187 ? -23.881 -1.911 10.958 1.00 69.94 187 GLU A O 1
ATOM 1409 N N . LYS A 1 188 ? -21.642 -1.918 10.730 1.00 64.19 188 LYS A N 1
ATOM 1410 C CA . LYS A 1 188 ? -21.579 -3.170 9.979 1.00 64.19 188 LYS A CA 1
ATOM 1411 C C . LYS A 1 188 ? -21.717 -4.419 10.855 1.00 64.19 188 LYS A C 1
ATOM 1413 O O . LYS A 1 188 ? -22.174 -5.441 10.352 1.00 64.19 188 LYS A O 1
ATOM 1418 N N . ASP A 1 189 ? -21.319 -4.363 12.129 1.00 63.28 189 ASP A N 1
ATOM 1419 C CA . ASP A 1 189 ? -21.335 -5.526 13.030 1.00 63.28 189 ASP A CA 1
ATOM 1420 C C . ASP A 1 189 ? -21.604 -5.124 14.507 1.00 63.28 189 ASP A C 1
ATOM 1422 O O . ASP A 1 189 ? -20.719 -5.189 15.374 1.00 63.28 189 ASP A O 1
ATOM 1426 N N . PRO A 1 190 ? -22.837 -4.675 14.827 1.00 58.78 190 PRO A N 1
ATOM 1427 C CA . PRO A 1 190 ? -23.145 -3.974 16.079 1.00 58.78 190 PRO A CA 1
ATOM 1428 C C . PRO A 1 190 ? -23.012 -4.853 17.328 1.00 58.78 190 PRO A C 1
ATOM 1430 O O . PRO A 1 190 ? -22.601 -4.375 18.386 1.00 58.78 190 PRO A O 1
ATOM 1433 N N . ILE A 1 191 ? -23.301 -6.153 17.210 1.00 56.31 191 ILE A N 1
ATOM 1434 C CA . ILE A 1 191 ? -23.256 -7.110 18.328 1.00 56.31 191 ILE A CA 1
ATOM 1435 C C . ILE A 1 191 ? -21.809 -7.325 18.793 1.00 56.31 191 ILE A C 1
ATOM 1437 O O . ILE A 1 191 ? -21.517 -7.324 19.990 1.00 56.31 191 ILE A O 1
ATOM 1441 N N . ARG A 1 192 ? -20.879 -7.469 17.843 1.00 55.34 192 ARG A N 1
ATOM 1442 C CA . ARG A 1 192 ? -19.452 -7.673 18.132 1.00 55.34 192 ARG A CA 1
ATOM 1443 C C . ARG A 1 192 ? -18.770 -6.381 18.571 1.00 55.34 192 ARG A C 1
ATOM 1445 O O . ARG A 1 192 ? -17.873 -6.421 19.412 1.00 55.34 192 ARG A O 1
ATOM 1452 N N . ALA A 1 193 ? -19.217 -5.243 18.045 1.00 54.94 193 ALA A N 1
ATOM 1453 C CA . ALA A 1 193 ? -18.709 -3.939 18.438 1.00 54.94 193 ALA A CA 1
ATOM 1454 C C . ALA A 1 193 ? -19.112 -3.545 19.870 1.00 54.94 193 ALA A C 1
ATOM 1456 O O . ALA A 1 193 ? -18.271 -3.037 20.611 1.00 54.94 193 ALA A O 1
ATOM 1457 N N . ALA A 1 194 ? -20.348 -3.835 20.293 1.00 57.66 194 ALA A N 1
ATOM 1458 C CA . ALA A 1 194 ? -20.820 -3.573 21.656 1.00 57.66 194 ALA A CA 1
ATOM 1459 C C . ALA A 1 194 ? -20.032 -4.364 22.716 1.00 57.66 194 ALA A C 1
ATOM 1461 O O . ALA A 1 194 ? -19.633 -3.806 23.737 1.00 57.66 194 ALA A O 1
ATOM 1462 N N . PHE A 1 195 ? -19.726 -5.636 22.439 1.00 55.66 195 PHE A N 1
ATOM 1463 C CA . PHE A 1 195 ? -18.887 -6.467 23.310 1.00 55.66 195 PHE A CA 1
ATOM 1464 C C . PHE A 1 195 ? -17.462 -5.906 23.473 1.00 55.66 195 PHE A C 1
ATOM 1466 O O . PHE A 1 195 ? -16.838 -6.078 24.517 1.00 55.66 195 PHE A O 1
ATOM 1473 N N . PHE A 1 196 ? -16.941 -5.215 22.453 1.00 56.44 196 PHE A N 1
ATOM 1474 C CA . PHE A 1 196 ? -15.544 -4.780 22.412 1.00 56.44 196 PHE A CA 1
ATOM 1475 C C . PHE A 1 196 ? -15.311 -3.317 22.813 1.00 56.44 196 PHE A C 1
ATOM 1477 O O . PHE A 1 196 ? -14.242 -2.974 23.315 1.00 56.44 196 PHE A O 1
ATOM 1484 N N . LEU A 1 197 ? -16.301 -2.445 22.616 1.00 57.53 197 LEU A N 1
ATOM 1485 C CA . LEU A 1 197 ? -16.221 -1.033 22.998 1.00 57.53 197 LEU A CA 1
ATOM 1486 C C . LEU A 1 197 ? -16.521 -0.790 24.476 1.00 57.53 197 LEU A C 1
ATOM 1488 O O . LEU A 1 197 ? -16.114 0.250 24.983 1.00 57.53 197 LEU A O 1
ATOM 1492 N N . GLY A 1 198 ? -17.162 -1.736 25.171 1.00 61.75 198 GLY A N 1
ATOM 1493 C CA . GLY A 1 198 ? -17.411 -1.645 26.615 1.00 61.75 198 GLY A CA 1
ATOM 1494 C C . GLY A 1 198 ? -16.141 -1.329 27.424 1.00 61.75 198 GLY A C 1
ATOM 1495 O O . GLY A 1 198 ? -16.095 -0.291 28.078 1.00 61.75 198 GLY A O 1
ATOM 1496 N N . PRO A 1 199 ? -15.062 -2.126 27.300 1.00 56.94 199 PRO A N 1
ATOM 1497 C CA . PRO A 1 199 ? -13.790 -1.862 27.985 1.00 56.94 199 PRO A CA 1
ATOM 1498 C C . PRO A 1 199 ? -13.069 -0.583 27.526 1.00 56.94 199 PRO A C 1
ATOM 1500 O O . PRO A 1 199 ? -12.249 -0.028 28.253 1.00 56.94 199 PRO A O 1
ATOM 1503 N N . VAL A 1 200 ? -13.324 -0.127 26.295 1.00 55.44 200 VAL A N 1
ATOM 1504 C CA . VAL A 1 200 ? -12.693 1.069 25.713 1.00 55.44 200 VAL A CA 1
ATOM 1505 C C . VAL A 1 200 ? -13.363 2.345 26.213 1.00 55.44 200 VAL A C 1
ATOM 1507 O O . VAL A 1 200 ? -12.666 3.302 26.543 1.00 55.44 200 VAL A O 1
ATOM 1510 N N . LEU A 1 201 ? -14.695 2.349 26.291 1.00 55.47 201 LEU A N 1
ATOM 1511 C CA . LEU A 1 201 ? -15.484 3.433 26.871 1.00 55.47 201 LEU A CA 1
ATOM 1512 C C . LEU A 1 201 ? -15.129 3.629 28.342 1.00 55.47 201 LEU A C 1
ATOM 1514 O O . LEU A 1 201 ? -14.854 4.759 28.724 1.00 55.47 201 LEU A O 1
ATOM 1518 N N . ASP A 1 202 ? -15.005 2.539 29.103 1.00 54.94 202 ASP A N 1
ATOM 1519 C CA . ASP A 1 202 ? -14.640 2.573 30.525 1.00 54.94 202 ASP A CA 1
ATOM 1520 C C . ASP A 1 202 ? -13.252 3.205 30.762 1.00 54.94 202 ASP A C 1
ATOM 1522 O O . ASP A 1 202 ? -13.025 3.975 31.695 1.00 54.94 202 ASP A O 1
ATOM 1526 N N . ARG A 1 203 ? -12.317 2.979 29.828 1.00 50.28 203 ARG A N 1
ATOM 1527 C CA . ARG A 1 203 ? -10.976 3.590 29.835 1.00 50.28 203 ARG A CA 1
ATOM 1528 C C . ARG A 1 203 ? -10.965 5.078 29.469 1.00 50.28 203 ARG A C 1
ATOM 1530 O O . ARG A 1 203 ? -9.999 5.770 29.791 1.00 50.28 203 ARG A O 1
ATOM 1537 N N . ILE A 1 204 ? -11.979 5.550 28.745 1.00 45.25 204 ILE A N 1
ATOM 1538 C CA . ILE A 1 204 ? -12.129 6.952 28.330 1.00 45.25 204 ILE A CA 1
ATOM 1539 C C . ILE A 1 204 ? -12.899 7.736 29.401 1.00 45.25 204 ILE A C 1
ATOM 1541 O O . ILE A 1 204 ? -12.510 8.862 29.705 1.00 45.25 204 ILE A O 1
ATOM 1545 N N . THR A 1 205 ? -13.927 7.144 30.015 1.00 47.91 205 THR A N 1
ATOM 1546 C CA . THR A 1 205 ? -14.678 7.747 31.129 1.00 47.91 205 THR A CA 1
ATOM 1547 C C . THR A 1 205 ? -13.856 7.793 32.414 1.00 47.91 205 THR A C 1
ATOM 1549 O O . THR A 1 205 ? -13.801 8.842 33.045 1.00 47.91 205 THR A O 1
ATOM 1552 N N . GLY A 1 206 ? -13.078 6.751 32.732 1.00 46.25 206 GLY A N 1
ATOM 1553 C CA . GLY A 1 206 ? -12.181 6.748 33.899 1.00 46.25 206 GLY A CA 1
ATOM 1554 C C . GLY A 1 206 ? -11.023 7.760 33.845 1.00 46.25 206 GLY A C 1
ATOM 1555 O O . GLY A 1 206 ? -10.265 7.881 34.801 1.00 46.25 206 GLY A O 1
ATOM 1556 N N . ARG A 1 207 ? -10.863 8.487 32.733 1.00 43.50 207 ARG A N 1
ATOM 1557 C CA . ARG A 1 207 ? -9.854 9.541 32.542 1.00 43.50 207 ARG A CA 1
ATOM 1558 C C . ARG A 1 207 ? -10.450 10.957 32.579 1.00 43.50 207 ARG A C 1
ATOM 1560 O O . ARG A 1 207 ? -9.709 11.921 32.413 1.00 43.50 207 ARG A O 1
ATOM 1567 N N . LEU A 1 208 ? -11.767 11.074 32.761 1.00 41.91 208 LEU A N 1
ATOM 1568 C CA . LEU A 1 208 ? -12.478 12.342 32.963 1.00 41.91 208 LEU A CA 1
ATOM 1569 C C . LEU A 1 208 ? -12.835 12.589 34.440 1.00 41.91 208 LEU A C 1
ATOM 1571 O O . LEU A 1 208 ? -13.103 13.731 34.796 1.00 41.91 208 LEU A O 1
ATOM 1575 N N . ASP A 1 209 ? -12.767 11.552 35.281 1.00 40.12 209 ASP A N 1
ATOM 1576 C CA . ASP A 1 209 ? -13.088 11.608 36.716 1.00 40.12 209 ASP A CA 1
ATOM 1577 C C . ASP A 1 209 ? -11.840 11.622 37.634 1.00 40.12 209 ASP A C 1
ATOM 1579 O O . ASP A 1 209 ? -11.952 11.367 38.834 1.00 40.12 209 ASP A O 1
ATOM 1583 N N . GLY A 1 210 ? -10.645 11.896 37.089 1.00 37.34 210 GLY A N 1
ATOM 1584 C CA . GLY A 1 210 ? -9.367 11.916 37.820 1.00 37.34 210 GLY A CA 1
ATOM 1585 C C . GLY A 1 210 ? -8.552 13.179 37.595 1.00 37.34 210 GLY A C 1
ATOM 1586 O O . GLY A 1 210 ? -8.477 13.623 36.427 1.00 37.34 210 GLY A O 1
#

Organism: Vitis vinifera (NCBI:txid29760)

pLDDT: mean 73.62, std 18.45, range [28.94, 95.38]